Protein AF-A0A3N7GHR3-F1 (afdb_monomer_lite)

Structure (mmCIF, N/CA/C/O backbone):
data_AF-A0A3N7GHR3-F1
#
_entry.id   AF-A0A3N7GHR3-F1
#
loop_
_atom_site.group_PDB
_atom_site.id
_atom_site.type_symbol
_atom_site.label_atom_id
_atom_site.label_alt_id
_atom_site.label_comp_id
_atom_site.label_asym_id
_atom_site.label_entity_id
_atom_site.label_seq_id
_atom_site.pdbx_PDB_ins_code
_atom_site.Cartn_x
_atom_site.Cartn_y
_atom_site.Cartn_z
_atom_site.occupancy
_atom_site.B_iso_or_equiv
_atom_site.auth_seq_id
_atom_site.auth_comp_id
_atom_site.auth_asym_id
_atom_site.auth_atom_id
_atom_site.pdbx_PDB_model_num
ATOM 1 N N . MET A 1 1 ? -12.023 -34.588 22.256 1.00 34.91 1 MET A N 1
ATOM 2 C CA . MET A 1 1 ? -12.505 -35.162 20.985 1.00 34.91 1 MET A CA 1
ATOM 3 C C . MET A 1 1 ? -11.557 -34.659 19.906 1.00 34.91 1 MET A C 1
ATOM 5 O O . MET A 1 1 ? -11.575 -33.476 19.616 1.00 34.91 1 MET A O 1
ATOM 9 N N . LYS A 1 2 ? -10.604 -35.498 19.479 1.00 31.94 2 LYS A N 1
ATOM 10 C CA . LYS A 1 2 ? -9.574 -35.161 18.483 1.00 31.94 2 LYS A CA 1
ATOM 11 C C . LYS A 1 2 ? -10.053 -35.643 17.110 1.00 31.94 2 LYS A C 1
ATOM 13 O O . LYS A 1 2 ? -10.308 -36.833 16.964 1.00 31.94 2 LYS A O 1
ATOM 18 N N . LEU A 1 3 ? -10.128 -34.736 16.144 1.00 26.80 3 LEU A N 1
ATOM 19 C CA . LEU A 1 3 ? -10.145 -34.968 14.694 1.00 26.80 3 LEU A CA 1
ATOM 20 C C . LEU A 1 3 ? -9.421 -33.764 14.071 1.00 26.80 3 LEU A C 1
ATOM 22 O O . LEU A 1 3 ? -9.625 -32.666 14.569 1.00 26.80 3 LEU A O 1
ATOM 26 N N . VAL A 1 4 ? -8.613 -33.802 13.017 1.00 27.19 4 VAL A N 1
ATOM 27 C CA . VAL A 1 4 ? -7.863 -34.794 12.228 1.00 27.19 4 VAL A CA 1
ATOM 28 C C . VAL A 1 4 ? -6.781 -33.942 11.507 1.00 27.19 4 VAL A C 1
ATOM 30 O O . VAL A 1 4 ? -6.989 -32.741 11.335 1.00 27.19 4 VAL A O 1
ATOM 33 N N . PRO A 1 5 ? -5.620 -34.510 11.139 1.00 35.97 5 PRO A N 1
ATOM 34 C CA . PRO A 1 5 ? -4.427 -33.812 10.657 1.00 35.97 5 PRO A CA 1
ATOM 35 C C . PRO A 1 5 ? -4.354 -33.749 9.114 1.00 35.97 5 PRO A C 1
ATOM 37 O O . PRO A 1 5 ? -5.263 -34.211 8.432 1.00 35.97 5 PRO A O 1
ATOM 40 N N . LEU A 1 6 ? -3.204 -33.278 8.605 1.00 25.97 6 LEU A N 1
ATOM 41 C CA . LEU A 1 6 ? -2.684 -33.369 7.226 1.00 25.97 6 LEU A CA 1
ATOM 42 C C . LEU A 1 6 ? -3.057 -32.229 6.249 1.00 25.97 6 LEU A C 1
ATOM 44 O O . LEU A 1 6 ? -3.928 -32.368 5.399 1.00 25.97 6 LEU A O 1
ATOM 48 N N . LEU A 1 7 ? -2.257 -31.158 6.260 1.00 25.53 7 LEU A N 1
ATOM 49 C CA . LEU A 1 7 ? -1.779 -30.552 5.012 1.00 25.53 7 LEU A CA 1
ATOM 50 C C . LEU A 1 7 ? -0.254 -30.681 4.984 1.00 25.53 7 LEU A C 1
ATOM 52 O O . LEU A 1 7 ? 0.474 -29.962 5.663 1.00 25.53 7 LEU A O 1
ATOM 56 N N . THR A 1 8 ? 0.226 -31.666 4.235 1.00 24.42 8 THR A N 1
ATOM 57 C CA . THR A 1 8 ? 1.637 -31.823 3.894 1.00 24.42 8 THR A CA 1
ATOM 58 C C . THR A 1 8 ? 2.060 -30.682 2.975 1.00 24.42 8 THR A C 1
ATOM 60 O O . THR A 1 8 ? 1.553 -30.540 1.863 1.00 24.42 8 THR A O 1
ATOM 63 N N . ALA A 1 9 ? 2.998 -29.874 3.464 1.00 32.00 9 ALA A N 1
ATOM 64 C CA . ALA A 1 9 ? 3.725 -28.854 2.725 1.00 32.00 9 ALA A CA 1
ATOM 65 C C . ALA A 1 9 ? 4.571 -29.502 1.619 1.00 32.00 9 ALA A C 1
ATOM 67 O O . ALA A 1 9 ? 5.725 -29.860 1.844 1.00 32.00 9 ALA A O 1
ATOM 68 N N . THR A 1 10 ? 3.990 -29.753 0.445 1.00 27.27 10 THR A N 1
ATOM 69 C CA . THR A 1 10 ? 4.742 -30.209 -0.740 1.00 27.27 10 THR A CA 1
ATOM 70 C C . THR A 1 10 ? 3.895 -30.090 -2.012 1.00 27.27 10 THR A C 1
ATOM 72 O O . THR A 1 10 ? 3.534 -31.091 -2.610 1.00 27.27 10 THR A O 1
ATOM 75 N N . SER A 1 11 ? 3.523 -28.865 -2.412 1.00 25.12 11 SER A N 1
ATOM 76 C CA . SER A 1 11 ? 3.107 -28.565 -3.806 1.00 25.12 11 SER A CA 1
ATOM 77 C C . SER A 1 11 ? 2.905 -27.069 -4.122 1.00 25.12 11 SER A C 1
ATOM 79 O O . SER A 1 11 ? 2.466 -26.749 -5.224 1.00 25.12 11 SER A O 1
ATOM 81 N N . LEU A 1 12 ? 3.219 -26.126 -3.226 1.00 27.11 12 LEU A N 1
ATOM 82 C CA . LEU A 1 12 ? 3.214 -24.692 -3.567 1.00 27.11 12 LEU A CA 1
ATOM 83 C C . LEU A 1 12 ? 4.486 -24.325 -4.349 1.00 27.11 12 LEU A C 1
ATOM 85 O O . LEU A 1 12 ? 5.311 -23.537 -3.903 1.00 27.11 12 LEU A O 1
ATOM 89 N N . ALA A 1 13 ? 4.679 -24.964 -5.500 1.00 27.19 13 ALA A N 1
ATOM 90 C CA . ALA A 1 13 ? 5.719 -24.616 -6.449 1.00 27.19 13 ALA A CA 1
ATOM 91 C C . ALA A 1 13 ? 5.106 -23.713 -7.531 1.00 27.19 13 ALA A C 1
ATOM 93 O O . ALA A 1 13 ? 4.269 -24.139 -8.322 1.00 27.19 13 ALA A O 1
ATOM 94 N N . LEU A 1 14 ? 5.571 -22.465 -7.546 1.00 26.33 14 LEU A N 1
ATOM 95 C CA . LEU A 1 14 ? 5.616 -21.552 -8.692 1.00 26.33 14 LEU A CA 1
ATOM 96 C C . LEU A 1 14 ? 4.321 -20.876 -9.185 1.00 26.33 14 LEU A C 1
ATOM 98 O O . LEU A 1 14 ? 4.423 -19.823 -9.799 1.00 26.33 14 LEU A O 1
ATOM 102 N N . SER A 1 15 ? 3.116 -21.367 -8.880 1.00 25.17 15 SER A N 1
ATOM 103 C CA . SER A 1 15 ? 1.867 -20.749 -9.385 1.00 25.17 15 SER A CA 1
ATOM 104 C C . SER A 1 15 ? 1.205 -19.717 -8.454 1.00 25.17 15 SER A C 1
ATOM 106 O O . SER A 1 15 ? 0.097 -19.273 -8.740 1.00 25.17 15 SER A O 1
ATOM 108 N N . ALA A 1 16 ? 1.831 -19.362 -7.325 1.00 26.38 16 ALA A N 1
ATOM 109 C CA . ALA A 1 16 ? 1.231 -18.513 -6.281 1.00 26.38 16 ALA A CA 1
ATOM 110 C C . ALA A 1 16 ? 1.928 -17.153 -6.075 1.00 26.38 16 ALA A C 1
ATOM 112 O O . ALA A 1 16 ? 1.502 -16.376 -5.225 1.00 26.38 16 ALA A O 1
ATOM 113 N N . LEU A 1 17 ? 2.976 -16.852 -6.848 1.00 28.03 17 LEU A N 1
ATOM 114 C CA . LEU A 1 17 ? 3.755 -15.616 -6.717 1.00 28.03 17 LEU A CA 1
ATOM 115 C C . LEU A 1 17 ? 2.940 -14.314 -6.899 1.00 28.03 17 LEU A C 1
ATOM 117 O O . LEU A 1 17 ? 3.113 -13.429 -6.063 1.00 28.03 17 LEU A O 1
ATOM 121 N N . PRO A 1 18 ? 1.993 -14.178 -7.856 1.00 33.16 18 PRO A N 1
ATOM 122 C CA . PRO A 1 18 ? 1.280 -12.905 -8.024 1.00 33.16 18 PRO A CA 1
ATOM 123 C C . PRO A 1 18 ? 0.266 -12.608 -6.902 1.00 33.16 18 PRO A C 1
ATOM 125 O O . PRO A 1 18 ? -0.208 -11.485 -6.784 1.00 33.16 18 PRO A O 1
ATOM 128 N N . ALA A 1 19 ? -0.056 -13.585 -6.043 1.00 29.73 19 ALA A N 1
ATOM 129 C CA . ALA A 1 19 ? -0.983 -13.405 -4.921 1.00 29.73 19 ALA A CA 1
ATOM 130 C C . ALA A 1 19 ? -0.292 -12.993 -3.603 1.00 29.73 19 ALA A C 1
ATOM 132 O O . ALA A 1 19 ? -0.969 -12.843 -2.585 1.00 29.73 19 ALA A O 1
ATOM 133 N N . MET A 1 20 ? 1.042 -12.851 -3.593 1.00 34.47 20 MET A N 1
ATOM 134 C CA . MET A 1 20 ? 1.819 -12.558 -2.380 1.00 34.47 20 MET A CA 1
ATOM 135 C C . MET A 1 20 ? 2.283 -11.107 -2.245 1.00 34.47 20 MET A C 1
ATOM 137 O O . MET A 1 20 ? 2.777 -10.756 -1.174 1.00 34.47 20 MET A O 1
ATOM 141 N N . ALA A 1 21 ? 2.100 -10.258 -3.260 1.00 38.75 21 ALA A N 1
ATOM 142 C CA . ALA A 1 21 ? 2.398 -8.837 -3.122 1.00 38.75 21 ALA A CA 1
ATOM 143 C C . ALA A 1 21 ? 1.469 -8.229 -2.052 1.00 38.75 21 ALA A C 1
ATOM 145 O O . ALA A 1 21 ? 0.245 -8.186 -2.202 1.00 38.75 21 ALA A O 1
ATOM 146 N N . GLN A 1 22 ? 2.052 -7.848 -0.912 1.00 44.41 22 GLN A N 1
ATOM 147 C CA . GLN A 1 22 ? 1.337 -7.195 0.194 1.00 44.41 22 GLN A CA 1
ATOM 148 C C . GLN A 1 22 ? 1.131 -5.701 -0.075 1.00 44.41 22 GLN A C 1
ATOM 150 O O . GLN A 1 22 ? 0.215 -5.084 0.467 1.00 44.41 22 GLN A O 1
ATOM 155 N N . THR A 1 23 ? 1.948 -5.149 -0.968 1.00 45.62 23 THR A N 1
ATOM 156 C CA . THR A 1 23 ? 1.700 -3.911 -1.694 1.00 45.62 23 THR A CA 1
ATOM 157 C C . THR A 1 23 ? 0.786 -4.203 -2.884 1.00 45.62 23 THR A C 1
ATOM 159 O O . THR A 1 23 ? 0.782 -5.301 -3.439 1.00 45.62 23 THR A O 1
ATOM 162 N N . ALA A 1 24 ? -0.033 -3.232 -3.284 1.00 51.38 24 ALA A N 1
ATOM 163 C CA . ALA A 1 24 ? -0.704 -3.331 -4.572 1.00 51.38 24 ALA A CA 1
ATOM 164 C C . ALA A 1 24 ? 0.378 -3.421 -5.653 1.00 51.38 24 ALA A C 1
ATOM 166 O O . ALA A 1 24 ? 1.171 -2.491 -5.735 1.00 51.38 24 ALA A O 1
ATOM 167 N N . ALA A 1 25 ? 0.428 -4.512 -6.426 1.00 52.28 25 ALA A N 1
ATOM 168 C CA . ALA A 1 25 ? 1.306 -4.586 -7.592 1.00 52.28 25 ALA A CA 1
ATOM 169 C C . ALA A 1 25 ? 1.064 -3.333 -8.440 1.00 52.28 25 ALA A C 1
ATOM 171 O O . ALA A 1 25 ? -0.087 -3.043 -8.795 1.00 52.28 25 ALA A O 1
ATOM 172 N N . ILE A 1 26 ? 2.112 -2.540 -8.643 1.00 60.41 26 ILE A N 1
ATOM 173 C CA . ILE A 1 26 ? 1.999 -1.284 -9.362 1.00 60.41 26 ILE A CA 1
ATOM 174 C C . ILE A 1 26 ? 2.216 -1.609 -10.832 1.00 60.41 26 ILE A C 1
ATOM 176 O O . ILE A 1 26 ? 3.158 -2.305 -11.201 1.00 60.41 26 ILE A O 1
ATOM 180 N N . ASP A 1 27 ? 1.337 -1.110 -11.697 1.00 75.94 27 ASP A N 1
ATOM 181 C CA . ASP A 1 27 ? 1.556 -1.237 -13.131 1.00 75.94 27 ASP A CA 1
ATOM 182 C C . ASP A 1 27 ? 2.659 -0.260 -13.562 1.00 75.94 27 ASP A C 1
ATOM 184 O O . ASP A 1 27 ? 2.402 0.883 -13.950 1.00 75.94 27 ASP A O 1
ATOM 188 N N . SER A 1 28 ? 3.912 -0.714 -13.469 1.00 76.12 28 SER A N 1
ATOM 189 C CA . SER A 1 28 ? 5.091 0.063 -13.863 1.00 76.12 28 SER A CA 1
ATOM 190 C C . SER A 1 28 ? 5.015 0.553 -15.313 1.00 76.12 28 SER A C 1
ATOM 192 O O . SER A 1 28 ? 5.546 1.618 -15.632 1.00 76.12 28 SER A O 1
ATOM 194 N N . SER A 1 29 ? 4.299 -0.167 -16.184 1.00 74.44 29 SER A N 1
ATOM 195 C CA . SER A 1 29 ? 4.119 0.212 -17.582 1.00 74.44 29 SER A CA 1
ATOM 196 C C . SER A 1 29 ? 3.223 1.447 -17.734 1.00 74.44 29 SER A C 1
ATOM 198 O O . SER A 1 29 ? 3.518 2.333 -18.545 1.00 74.44 29 SER A O 1
ATOM 200 N N . ALA A 1 30 ? 2.170 1.542 -16.918 1.00 74.12 30 ALA A N 1
ATOM 201 C CA . ALA A 1 30 ? 1.291 2.702 -16.860 1.00 74.12 30 ALA A CA 1
ATOM 202 C C . ALA A 1 30 ? 2.021 3.912 -16.262 1.00 74.12 30 ALA A C 1
ATOM 204 O O . ALA A 1 30 ? 1.927 5.010 -16.821 1.00 74.12 30 ALA A O 1
ATOM 205 N N . LEU A 1 31 ? 2.817 3.704 -15.202 1.00 78.12 31 LEU A N 1
ATOM 206 C CA . LEU A 1 31 ? 3.498 4.810 -14.526 1.00 78.12 31 LEU A CA 1
ATOM 207 C C . LEU A 1 31 ? 4.520 5.529 -15.407 1.00 78.12 31 LEU A C 1
ATOM 209 O O . LEU A 1 31 ? 4.622 6.758 -15.414 1.00 78.12 31 LEU A O 1
ATOM 213 N N . VAL A 1 32 ? 5.285 4.751 -16.181 1.00 78.12 32 VAL A N 1
ATOM 214 C CA . VAL A 1 32 ? 6.297 5.292 -17.096 1.00 78.12 32 VAL A CA 1
ATOM 215 C C . VAL A 1 32 ? 5.675 6.286 -18.078 1.00 78.12 32 VAL A C 1
ATOM 217 O O . VAL A 1 32 ? 6.314 7.273 -18.437 1.00 78.12 32 VAL A O 1
ATOM 220 N N . GLN A 1 33 ? 4.436 6.035 -18.501 1.00 82.50 33 GLN A N 1
ATOM 221 C CA . GLN A 1 33 ? 3.760 6.783 -19.559 1.00 82.50 33 GLN A CA 1
ATOM 222 C C . GLN A 1 33 ? 2.898 7.937 -19.037 1.00 82.50 33 GLN A C 1
ATOM 224 O O . GLN A 1 33 ? 2.618 8.878 -19.784 1.00 82.50 33 GLN A O 1
ATOM 229 N N . ALA A 1 34 ? 2.467 7.891 -17.776 1.00 75.81 34 ALA A N 1
ATOM 230 C CA . ALA A 1 34 ? 1.610 8.916 -17.198 1.00 75.81 34 ALA A CA 1
ATOM 231 C C . ALA A 1 34 ? 2.339 10.269 -17.100 1.00 75.81 34 ALA A C 1
ATOM 233 O O . ALA A 1 34 ? 3.420 10.395 -16.522 1.00 75.81 34 ALA A O 1
ATOM 234 N N . SER A 1 35 ? 1.726 11.315 -17.663 1.00 71.56 35 SER A N 1
ATOM 235 C CA . SER A 1 35 ? 2.332 12.650 -17.797 1.00 71.56 35 SER A CA 1
ATOM 236 C C . SER A 1 35 ? 2.519 13.393 -16.473 1.00 71.56 35 SER A C 1
ATOM 238 O O . SER A 1 35 ? 3.386 14.255 -16.367 1.00 71.56 35 SER A O 1
ATOM 240 N N . VAL A 1 36 ? 1.706 13.070 -15.467 1.00 71.06 36 VAL A N 1
ATOM 241 C CA . VAL A 1 36 ? 1.801 13.624 -14.106 1.00 71.06 36 VAL A CA 1
ATOM 242 C C . VAL A 1 36 ? 2.697 12.785 -13.188 1.00 71.06 36 VAL A C 1
ATOM 244 O O . VAL A 1 36 ? 2.841 13.117 -12.015 1.00 71.06 36 VAL A O 1
ATOM 247 N N . GLU A 1 37 ? 3.307 11.725 -13.724 1.00 85.88 37 GLU A N 1
ATOM 248 C CA . GLU A 1 37 ? 4.213 10.829 -13.007 1.00 85.88 37 GLU A CA 1
ATOM 249 C C . GLU A 1 37 ? 5.608 10.859 -13.649 1.00 85.88 37 GLU A C 1
ATOM 251 O O . GLU A 1 37 ? 6.367 11.795 -13.400 1.00 85.88 37 GLU A O 1
ATOM 256 N N . MET A 1 38 ? 5.970 9.872 -14.479 1.00 85.12 38 MET A N 1
ATOM 257 C CA . MET A 1 38 ? 7.299 9.812 -15.105 1.00 85.12 38 MET A CA 1
ATOM 258 C C . MET A 1 38 ? 7.368 10.507 -16.470 1.00 85.12 38 MET A C 1
ATOM 260 O O . MET A 1 38 ? 8.455 10.910 -16.884 1.00 85.12 38 MET A O 1
ATOM 264 N N . SER A 1 39 ? 6.236 10.656 -17.169 1.00 89.12 39 SER A N 1
ATOM 265 C CA . SER A 1 39 ? 6.122 11.344 -18.463 1.00 89.12 39 SER A CA 1
ATOM 266 C C . SER A 1 39 ? 7.157 10.907 -19.517 1.00 89.12 39 SER A C 1
ATOM 268 O O . SER A 1 39 ? 7.692 11.736 -20.261 1.00 89.12 39 SER A O 1
ATOM 270 N N . ASN A 1 40 ? 7.450 9.609 -19.594 1.00 89.19 40 ASN A N 1
ATOM 271 C CA . ASN A 1 40 ? 8.372 9.023 -20.564 1.00 89.19 40 ASN A CA 1
ATOM 272 C C . ASN A 1 40 ? 7.610 8.168 -21.599 1.00 89.19 40 ASN A C 1
ATOM 274 O O . ASN A 1 40 ? 6.394 8.004 -21.528 1.00 89.19 40 ASN A O 1
ATOM 278 N N . THR A 1 41 ? 8.310 7.628 -22.596 1.00 91.94 41 THR A N 1
ATOM 279 C CA . THR A 1 41 ? 7.730 6.696 -23.577 1.00 91.94 41 THR A CA 1
ATOM 280 C C . THR A 1 41 ? 8.453 5.352 -23.529 1.00 91.94 41 THR A C 1
ATOM 282 O O . THR A 1 41 ? 9.639 5.328 -23.184 1.00 91.94 41 THR A O 1
ATOM 285 N N . PRO A 1 42 ? 7.794 4.240 -23.911 1.00 92.81 42 PRO A N 1
ATOM 286 C CA . PRO A 1 42 ? 8.452 2.937 -24.013 1.00 92.81 42 PRO A CA 1
ATOM 287 C C . PRO A 1 42 ? 9.729 2.988 -24.863 1.00 92.81 42 PRO A C 1
ATOM 289 O O . PRO A 1 42 ? 10.772 2.491 -24.443 1.00 92.81 42 PRO A O 1
ATOM 292 N N . ASP A 1 43 ? 9.679 3.673 -26.009 1.00 94.19 43 ASP A N 1
ATOM 293 C CA . ASP A 1 43 ? 10.815 3.803 -26.926 1.00 94.19 43 ASP A CA 1
ATOM 294 C C . ASP A 1 43 ? 11.998 4.551 -26.296 1.00 94.19 43 ASP A C 1
ATOM 296 O O . ASP A 1 43 ? 13.142 4.111 -26.404 1.00 94.19 43 ASP A O 1
ATOM 300 N N . GLU A 1 44 ? 11.752 5.688 -25.639 1.00 94.19 44 GLU A N 1
ATOM 301 C CA . GLU A 1 44 ? 12.817 6.469 -24.993 1.00 94.19 44 GLU A CA 1
ATOM 302 C C . GLU A 1 44 ? 13.403 5.743 -23.775 1.00 94.19 44 GLU A C 1
ATOM 304 O O . GLU A 1 44 ? 14.617 5.788 -23.550 1.00 94.19 44 GLU A O 1
ATOM 309 N N . LEU A 1 45 ? 12.575 5.013 -23.022 1.00 95.12 45 LEU A N 1
ATOM 310 C CA . LEU A 1 45 ? 13.033 4.169 -21.923 1.00 95.12 45 LEU A CA 1
ATOM 311 C C . LEU A 1 45 ? 13.941 3.044 -22.431 1.00 95.12 45 LEU A C 1
ATOM 313 O O . LEU A 1 45 ? 15.057 2.889 -21.933 1.00 95.12 45 LEU A O 1
ATOM 317 N N . VAL A 1 46 ? 13.512 2.303 -23.456 1.00 96.94 46 VAL A N 1
ATOM 318 C CA . VAL A 1 46 ? 14.305 1.212 -24.044 1.00 96.94 46 VAL A CA 1
ATOM 319 C C . VAL A 1 46 ? 15.616 1.743 -24.624 1.00 96.94 46 VAL A C 1
ATOM 321 O O . VAL A 1 46 ? 16.671 1.176 -24.343 1.00 96.94 46 VAL A O 1
ATOM 324 N N . LYS A 1 47 ? 15.601 2.875 -25.345 1.00 97.31 47 LYS A N 1
ATOM 325 C CA . LYS A 1 47 ? 16.834 3.534 -25.824 1.00 97.31 47 LYS A CA 1
ATOM 326 C C . LYS A 1 47 ? 17.769 3.909 -24.678 1.00 97.31 47 LYS A C 1
ATOM 328 O O . LYS A 1 47 ? 18.981 3.738 -24.791 1.00 97.31 47 LYS A O 1
ATOM 333 N N . THR A 1 48 ? 17.221 4.411 -23.573 1.00 97.81 48 THR A N 1
ATOM 334 C CA . THR A 1 48 ? 18.004 4.775 -22.388 1.00 97.81 48 THR A CA 1
ATOM 335 C C . THR A 1 48 ? 18.703 3.552 -21.801 1.00 97.81 48 THR A C 1
ATOM 337 O O . THR A 1 48 ? 19.920 3.588 -21.622 1.00 97.81 48 THR A O 1
ATOM 340 N N . ILE A 1 49 ? 17.977 2.455 -21.576 1.00 97.38 49 ILE A N 1
ATOM 341 C CA . ILE A 1 49 ? 18.537 1.199 -21.053 1.00 97.38 49 ILE A CA 1
ATOM 342 C C . ILE A 1 49 ? 19.580 0.623 -22.022 1.00 97.38 49 ILE A C 1
ATOM 344 O O . ILE A 1 49 ? 20.698 0.317 -21.609 1.00 97.38 49 ILE A O 1
ATOM 348 N N . ALA A 1 50 ? 19.258 0.552 -23.316 1.00 97.75 50 ALA A N 1
ATOM 349 C CA . ALA A 1 50 ? 20.141 0.011 -24.350 1.00 97.75 50 ALA A CA 1
ATOM 350 C C . ALA A 1 50 ? 21.442 0.817 -24.528 1.00 97.75 50 ALA A C 1
ATOM 352 O O . ALA A 1 50 ? 22.453 0.267 -24.958 1.00 97.75 50 ALA A O 1
ATOM 353 N N . SER A 1 51 ? 21.444 2.106 -24.169 1.00 98.31 51 SER A N 1
ATOM 354 C CA . SER A 1 51 ? 22.637 2.961 -24.245 1.00 98.31 51 SER A CA 1
ATOM 355 C C . SER A 1 51 ? 23.689 2.683 -23.160 1.00 98.31 51 SER A C 1
ATOM 357 O O . SER A 1 51 ? 24.781 3.252 -23.217 1.00 98.31 51 SER A O 1
ATOM 359 N N . MET A 1 52 ? 23.370 1.862 -22.151 1.00 98.62 52 MET A N 1
ATOM 360 C CA . MET A 1 52 ? 24.225 1.581 -20.994 1.00 98.62 52 MET A CA 1
ATOM 361 C C . MET A 1 52 ? 24.677 0.109 -21.000 1.00 98.62 52 MET A C 1
ATOM 363 O O . MET A 1 52 ? 23.861 -0.773 -20.728 1.00 98.62 52 MET A O 1
ATOM 367 N N . PRO A 1 53 ? 25.971 -0.187 -21.258 1.00 98.25 53 PRO A N 1
ATOM 368 C CA . PRO A 1 53 ? 26.452 -1.564 -21.422 1.00 98.25 53 PRO A CA 1
ATOM 369 C C . PRO A 1 53 ? 26.149 -2.499 -20.244 1.00 98.25 53 PRO A C 1
ATOM 371 O O . PRO A 1 53 ? 25.766 -3.644 -20.465 1.00 98.25 53 PRO A O 1
ATOM 374 N N . GLU A 1 54 ? 26.263 -2.010 -19.005 1.00 98.31 54 GLU A N 1
ATOM 375 C CA . GLU A 1 54 ? 25.974 -2.810 -17.804 1.00 98.31 54 GLU A CA 1
ATOM 376 C C . GLU A 1 54 ? 24.491 -3.204 -17.710 1.00 98.31 54 GLU A C 1
ATOM 378 O O . GLU A 1 54 ? 24.177 -4.307 -17.269 1.00 98.31 54 GLU A O 1
ATOM 383 N N . TYR A 1 55 ? 23.565 -2.353 -18.173 1.00 98.38 55 TYR A N 1
ATOM 384 C CA . TYR A 1 55 ? 22.153 -2.732 -18.244 1.00 98.38 55 TYR A CA 1
ATOM 385 C C . TYR A 1 55 ? 21.899 -3.757 -19.345 1.00 98.38 55 TYR A C 1
ATOM 387 O O . TYR A 1 55 ? 21.170 -4.715 -19.112 1.00 98.38 55 TYR A O 1
ATOM 395 N N . VAL A 1 56 ? 22.513 -3.605 -20.522 1.00 98.12 56 VAL A N 1
ATOM 396 C CA . VAL A 1 56 ? 22.381 -4.598 -21.602 1.00 98.12 56 VAL A CA 1
ATOM 397 C C . VAL A 1 56 ? 22.827 -5.981 -21.118 1.00 98.12 56 VAL A C 1
ATOM 399 O O . VAL A 1 56 ? 22.111 -6.960 -21.326 1.00 98.12 56 VAL A O 1
ATOM 402 N N . GLU A 1 57 ? 23.960 -6.060 -20.416 1.00 98.12 57 GLU A N 1
ATOM 403 C CA . GLU A 1 57 ? 24.433 -7.299 -19.791 1.00 98.12 57 GLU A CA 1
ATOM 404 C C . GLU A 1 57 ? 23.452 -7.816 -18.722 1.00 98.12 57 GLU A C 1
ATOM 406 O O . GLU A 1 57 ? 23.126 -9.005 -18.704 1.00 98.12 57 GLU A O 1
ATOM 411 N N . ALA A 1 58 ? 22.923 -6.940 -17.861 1.00 98.31 58 ALA A N 1
ATOM 412 C CA . ALA A 1 58 ? 21.940 -7.323 -16.848 1.00 98.31 58 ALA A CA 1
ATOM 413 C C . ALA A 1 58 ? 20.660 -7.923 -17.462 1.00 98.31 58 ALA A C 1
ATOM 415 O O . ALA A 1 58 ? 20.189 -8.958 -16.990 1.00 98.31 58 ALA A O 1
ATOM 416 N N . PHE A 1 59 ? 20.132 -7.338 -18.541 1.00 98.31 59 PHE A N 1
ATOM 417 C CA . PHE A 1 59 ? 18.960 -7.861 -19.253 1.00 98.31 59 PHE A CA 1
ATOM 418 C C . PHE A 1 59 ? 19.254 -9.193 -19.951 1.00 98.31 59 PHE A C 1
ATOM 420 O O . PHE A 1 59 ? 18.443 -10.111 -19.875 1.00 98.31 59 PHE A O 1
ATOM 427 N N . GLN A 1 60 ? 20.425 -9.351 -20.573 1.00 97.88 60 GLN A N 1
ATOM 428 C CA . GLN A 1 60 ? 20.836 -10.635 -21.160 1.00 97.88 60 GLN A CA 1
ATOM 429 C C . GLN A 1 60 ? 20.921 -11.753 -20.111 1.00 97.88 60 GLN A C 1
ATOM 431 O O . GLN A 1 60 ? 20.561 -12.896 -20.395 1.00 97.88 60 GLN A O 1
ATOM 436 N N . ASN A 1 61 ? 21.372 -11.424 -18.898 1.00 97.88 61 ASN A N 1
ATOM 437 C CA . ASN A 1 61 ? 21.442 -12.366 -17.784 1.00 97.88 61 ASN A CA 1
ATOM 438 C C . ASN A 1 61 ? 20.063 -12.676 -17.181 1.00 97.88 61 ASN A C 1
ATOM 440 O O . ASN A 1 61 ? 19.817 -13.819 -16.797 1.00 97.88 61 ASN A O 1
ATOM 444 N N . ALA A 1 62 ? 19.174 -11.683 -17.091 1.00 97.56 62 ALA A N 1
ATOM 445 C CA . ALA A 1 62 ? 17.824 -11.847 -16.550 1.00 97.56 62 ALA A CA 1
ATOM 446 C C . ALA A 1 62 ? 16.883 -12.607 -17.504 1.00 97.56 62 ALA A C 1
ATOM 448 O O . ALA A 1 62 ? 16.039 -13.373 -17.041 1.00 97.56 62 ALA A O 1
ATOM 449 N N . PHE A 1 63 ? 17.070 -12.451 -18.820 1.00 97.75 63 PHE A N 1
ATOM 450 C CA . PHE A 1 63 ? 16.222 -13.029 -19.871 1.00 97.75 63 PHE A CA 1
ATOM 451 C C . PHE A 1 63 ? 17.043 -13.892 -20.853 1.00 97.75 63 PHE A C 1
ATOM 453 O O . PHE A 1 63 ? 17.176 -13.568 -22.039 1.00 97.75 63 PHE A O 1
ATOM 460 N N . PRO A 1 64 ? 17.652 -14.999 -20.383 1.00 97.19 64 PRO A N 1
ATOM 461 C CA . PRO A 1 64 ? 18.544 -15.804 -21.206 1.00 97.19 64 PRO A CA 1
ATOM 462 C C . PRO A 1 64 ? 17.787 -16.525 -22.330 1.00 97.19 64 PRO A C 1
ATOM 464 O O . PRO A 1 64 ? 16.776 -17.186 -22.103 1.00 97.19 64 PRO A O 1
ATOM 467 N N . GLY A 1 65 ? 18.338 -16.478 -23.545 1.00 94.19 65 GLY A N 1
ATOM 468 C CA . GLY A 1 65 ? 17.783 -17.163 -24.720 1.00 94.19 65 GLY A CA 1
ATOM 469 C C . GLY A 1 65 ? 16.830 -16.316 -25.566 1.00 94.19 65 GLY A C 1
ATOM 470 O O . GLY A 1 65 ? 16.416 -16.769 -26.634 1.00 94.19 65 GLY A O 1
ATOM 471 N N . GLU A 1 66 ? 16.529 -15.089 -25.143 1.00 96.62 66 GLU A N 1
ATOM 472 C CA . GLU A 1 66 ? 15.837 -14.110 -25.976 1.00 96.62 66 GLU A CA 1
ATOM 473 C C . GLU A 1 66 ? 16.809 -13.406 -26.928 1.00 96.62 66 GLU A C 1
ATOM 475 O O . GLU A 1 66 ? 17.937 -13.070 -26.566 1.00 96.62 66 GLU A O 1
ATOM 480 N N . ASN A 1 67 ? 16.371 -13.179 -28.169 1.00 94.19 67 ASN A N 1
ATOM 481 C CA . ASN A 1 67 ? 17.190 -12.486 -29.170 1.00 94.19 67 ASN A CA 1
ATOM 482 C C . ASN A 1 67 ? 17.276 -10.974 -28.910 1.00 94.19 67 ASN A C 1
ATOM 484 O O . ASN A 1 67 ? 18.265 -10.357 -29.298 1.00 94.19 67 ASN A O 1
ATOM 488 N N . ASP A 1 68 ? 16.245 -10.394 -28.288 1.00 95.75 68 ASP A N 1
ATOM 489 C CA . ASP A 1 68 ? 16.156 -8.966 -27.973 1.00 95.75 68 ASP A CA 1
ATOM 490 C C . ASP A 1 68 ? 15.626 -8.761 -26.541 1.00 95.75 68 ASP A C 1
ATOM 492 O O . ASP A 1 68 ? 14.450 -8.445 -26.341 1.00 95.75 68 ASP A O 1
ATOM 496 N N . PRO A 1 69 ? 16.468 -9.018 -25.520 1.00 97.19 69 PRO A N 1
ATOM 497 C CA . PRO A 1 69 ? 16.030 -8.999 -24.129 1.00 97.19 69 PRO A CA 1
ATOM 498 C C . PRO A 1 69 ? 15.767 -7.581 -23.606 1.00 97.19 69 PRO A C 1
ATOM 500 O O . PRO A 1 69 ? 15.063 -7.432 -22.612 1.00 97.19 69 PRO A O 1
ATOM 503 N N . VAL A 1 70 ? 16.309 -6.535 -24.245 1.00 97.75 70 VAL A N 1
ATOM 504 C CA . VAL A 1 70 ? 16.136 -5.137 -23.820 1.00 97.75 70 VAL A CA 1
ATOM 505 C C . VAL A 1 70 ? 14.891 -4.559 -24.484 1.00 97.75 70 VAL A C 1
ATOM 507 O O . VAL A 1 70 ? 14.961 -3.841 -25.477 1.00 97.75 70 VAL A O 1
ATOM 510 N N . ASN A 1 71 ? 13.734 -4.877 -23.918 1.00 96.25 71 ASN A N 1
ATOM 511 C CA . ASN A 1 71 ? 12.441 -4.393 -24.386 1.00 96.25 71 ASN A CA 1
ATOM 512 C C . ASN A 1 71 ? 11.567 -3.931 -23.206 1.00 96.25 71 ASN A C 1
ATOM 514 O O . ASN A 1 71 ? 11.908 -4.131 -22.037 1.00 96.25 71 ASN A O 1
ATOM 518 N N . PHE A 1 72 ? 10.457 -3.260 -23.516 1.00 93.88 72 PHE A N 1
ATOM 519 C CA . PHE A 1 72 ? 9.594 -2.650 -22.503 1.00 93.88 72 PHE A CA 1
ATOM 520 C C . PHE A 1 72 ? 8.871 -3.685 -21.628 1.00 93.88 72 PHE A C 1
ATOM 522 O O . PHE A 1 72 ? 8.745 -3.477 -20.423 1.00 93.88 72 PHE A O 1
ATOM 529 N N . ASP A 1 73 ? 8.476 -4.820 -22.206 1.00 92.19 73 ASP A N 1
ATOM 530 C CA . ASP A 1 73 ? 7.806 -5.898 -21.472 1.00 92.19 73 ASP A CA 1
ATOM 531 C C . ASP A 1 73 ? 8.757 -6.528 -20.445 1.00 92.19 73 ASP A C 1
ATOM 533 O O . ASP A 1 73 ? 8.391 -6.719 -19.288 1.00 92.19 73 ASP A O 1
ATOM 537 N N . ASN A 1 74 ? 10.016 -6.761 -20.823 1.00 95.44 74 ASN A N 1
ATOM 538 C CA . ASN A 1 74 ? 11.047 -7.273 -19.922 1.00 95.44 74 ASN A CA 1
ATOM 539 C C . ASN A 1 74 ? 11.446 -6.254 -18.848 1.00 95.44 74 ASN A C 1
ATOM 541 O O . ASN A 1 74 ? 11.776 -6.641 -17.729 1.00 95.44 74 ASN A O 1
ATOM 545 N N . PHE A 1 75 ? 11.392 -4.952 -19.144 1.00 95.31 75 PHE A N 1
ATOM 546 C CA . PHE A 1 75 ? 11.531 -3.917 -1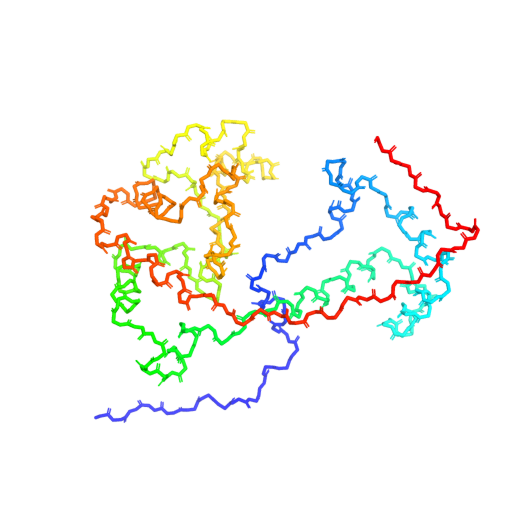8.118 1.00 95.31 75 PHE A CA 1
ATOM 547 C C . PHE A 1 75 ? 10.400 -4.013 -17.084 1.00 95.31 75 PHE A C 1
ATOM 549 O O . PHE A 1 75 ? 10.680 -4.066 -15.885 1.00 95.31 75 PHE A O 1
ATOM 556 N N . ALA A 1 76 ? 9.146 -4.096 -17.540 1.00 90.62 76 ALA A N 1
ATOM 557 C CA . ALA A 1 76 ? 7.993 -4.236 -16.657 1.00 90.62 76 ALA A CA 1
ATOM 558 C C . ALA A 1 76 ? 8.074 -5.533 -15.832 1.00 90.62 76 ALA A C 1
ATOM 560 O O . ALA A 1 76 ? 7.889 -5.496 -14.618 1.00 90.62 76 ALA A O 1
ATOM 561 N N . ALA A 1 77 ? 8.457 -6.651 -16.458 1.00 91.06 77 ALA A N 1
ATOM 562 C CA . ALA A 1 77 ? 8.649 -7.934 -15.787 1.00 91.06 77 ALA A CA 1
ATOM 563 C C . ALA A 1 77 ? 9.781 -7.891 -14.747 1.00 91.06 77 ALA A C 1
ATOM 565 O O . ALA A 1 77 ? 9.638 -8.440 -13.658 1.00 91.06 77 ALA A O 1
ATOM 566 N N . ALA A 1 78 ? 10.904 -7.227 -15.040 1.00 93.12 78 ALA A N 1
ATOM 567 C CA . ALA A 1 78 ? 12.003 -7.081 -14.086 1.00 93.12 78 ALA A CA 1
ATOM 568 C C . ALA A 1 78 ? 11.584 -6.267 -12.848 1.00 93.12 78 ALA A C 1
ATOM 570 O O . ALA A 1 78 ? 11.936 -6.638 -11.726 1.00 93.12 78 ALA A O 1
ATOM 571 N N . ILE A 1 79 ? 10.802 -5.197 -13.039 1.00 91.25 79 ILE A N 1
ATOM 572 C CA . ILE A 1 79 ? 10.229 -4.427 -11.927 1.00 91.25 79 ILE A CA 1
ATOM 573 C C . ILE A 1 79 ? 9.221 -5.271 -11.150 1.00 91.25 79 ILE A C 1
ATOM 575 O O . ILE A 1 79 ? 9.326 -5.331 -9.929 1.00 91.25 79 ILE A O 1
ATOM 579 N N . GLU A 1 80 ? 8.314 -5.977 -11.826 1.00 87.69 80 GLU A N 1
ATOM 580 C CA . GLU A 1 80 ? 7.334 -6.857 -11.179 1.00 87.69 80 GLU A CA 1
ATOM 581 C C . GLU A 1 80 ? 8.026 -7.920 -10.309 1.00 87.69 80 GLU A C 1
ATOM 583 O O . GLU A 1 80 ? 7.619 -8.161 -9.172 1.00 87.69 80 GLU A O 1
ATOM 588 N N . GLN A 1 81 ? 9.123 -8.521 -10.791 1.00 91.50 81 GLN A N 1
ATOM 589 C CA . GLN A 1 81 ? 9.909 -9.471 -9.998 1.00 91.50 81 GLN A CA 1
ATOM 590 C C . GLN A 1 81 ? 10.539 -8.821 -8.763 1.00 91.50 81 GLN A C 1
ATOM 592 O O . GLN A 1 81 ? 10.551 -9.438 -7.699 1.00 91.50 81 GLN A O 1
ATOM 597 N N . PHE A 1 82 ? 11.048 -7.590 -8.872 1.00 92.19 82 PHE A N 1
ATOM 598 C CA . PHE A 1 82 ? 11.564 -6.859 -7.716 1.00 92.19 82 PHE A CA 1
ATOM 599 C C . PHE A 1 82 ? 10.447 -6.539 -6.714 1.00 92.19 82 PHE A C 1
ATOM 601 O O . PHE A 1 82 ? 10.591 -6.846 -5.530 1.00 92.19 82 PHE A O 1
ATOM 608 N N . GLU A 1 83 ? 9.313 -6.012 -7.175 1.00 87.06 83 GLU A N 1
ATOM 609 C CA . GLU A 1 83 ? 8.144 -5.703 -6.343 1.00 87.06 83 GLU A CA 1
ATOM 610 C C . GLU A 1 83 ? 7.583 -6.945 -5.639 1.00 87.06 83 GLU A C 1
ATOM 612 O O . GLU A 1 83 ? 7.213 -6.871 -4.467 1.00 87.06 83 GLU A O 1
ATOM 617 N N . ALA A 1 84 ? 7.607 -8.111 -6.292 1.00 88.62 84 ALA A N 1
ATOM 618 C CA . ALA A 1 84 ? 7.210 -9.383 -5.689 1.00 88.62 84 ALA A CA 1
ATOM 619 C C . ALA A 1 84 ? 8.088 -9.792 -4.488 1.00 88.62 84 ALA A C 1
ATOM 621 O O . ALA A 1 84 ? 7.657 -10.599 -3.662 1.00 88.62 84 ALA A O 1
ATOM 622 N N . THR A 1 85 ? 9.301 -9.237 -4.356 1.00 91.00 85 THR A N 1
ATOM 623 C CA . THR A 1 85 ? 10.152 -9.431 -3.168 1.00 91.00 85 THR A CA 1
ATOM 624 C C . THR A 1 85 ? 9.842 -8.458 -2.030 1.00 91.00 85 THR A C 1
ATOM 626 O O . THR A 1 85 ? 10.236 -8.717 -0.892 1.00 91.00 85 THR A O 1
ATOM 629 N N . LEU A 1 86 ? 9.110 -7.370 -2.297 1.00 91.88 86 LEU A N 1
ATOM 630 C CA . LEU A 1 86 ? 8.777 -6.317 -1.329 1.00 91.88 86 LEU A CA 1
ATOM 631 C C . LEU A 1 86 ? 7.591 -6.716 -0.437 1.00 91.88 86 LEU A C 1
ATOM 633 O O . LEU A 1 86 ? 6.620 -5.980 -0.265 1.00 91.88 86 LEU A O 1
ATOM 637 N N . ILE A 1 87 ? 7.674 -7.913 0.137 1.00 91.94 87 ILE A N 1
ATOM 638 C CA . ILE A 1 87 ? 6.709 -8.435 1.102 1.00 91.94 87 ILE A CA 1
ATOM 639 C C . ILE A 1 87 ? 7.155 -8.126 2.531 1.00 91.94 87 ILE A C 1
ATOM 641 O O . ILE A 1 87 ? 8.347 -8.028 2.817 1.00 91.94 87 ILE A O 1
ATOM 645 N N . THR A 1 88 ? 6.191 -8.020 3.446 1.00 95.38 88 THR A N 1
ATOM 646 C CA . THR A 1 88 ? 6.446 -7.694 4.856 1.00 95.38 88 THR A CA 1
ATOM 647 C C . THR A 1 88 ? 5.958 -8.819 5.776 1.00 95.38 88 THR A C 1
ATOM 649 O O . THR A 1 88 ? 4.846 -8.754 6.305 1.00 95.38 88 THR A O 1
ATOM 652 N N . PRO A 1 89 ? 6.728 -9.911 5.934 1.00 95.06 89 PRO A N 1
ATOM 653 C CA . PRO A 1 89 ? 6.319 -11.055 6.744 1.00 95.06 89 PRO A CA 1
ATOM 654 C C . PRO A 1 89 ? 6.390 -10.751 8.250 1.00 95.06 89 PRO A C 1
ATOM 656 O O . PRO A 1 89 ? 6.827 -9.682 8.674 1.00 95.06 89 PRO A O 1
ATOM 659 N N . ASN A 1 90 ? 6.011 -11.737 9.069 1.00 96.50 90 ASN A N 1
ATOM 660 C CA . ASN A 1 90 ? 6.280 -11.772 10.512 1.00 96.50 90 ASN A CA 1
ATOM 661 C C . ASN A 1 90 ? 5.700 -10.598 11.320 1.00 96.50 90 ASN A C 1
ATOM 663 O O . ASN A 1 90 ? 6.219 -10.273 12.393 1.00 96.50 90 ASN A O 1
ATOM 667 N N . SER A 1 91 ? 4.601 -9.991 10.859 1.00 98.50 91 SER A N 1
ATOM 668 C CA . SER A 1 91 ? 3.879 -9.027 11.694 1.00 98.50 91 SER A CA 1
ATOM 669 C C . SER A 1 91 ? 3.418 -9.695 13.003 1.00 98.50 91 SER A C 1
ATOM 671 O O . SER A 1 91 ? 3.212 -10.916 13.034 1.00 98.50 91 SER A O 1
ATOM 673 N N . PRO A 1 92 ? 3.231 -8.939 14.101 1.00 98.69 92 PRO A N 1
ATOM 674 C CA . PRO A 1 92 ? 2.633 -9.463 15.329 1.00 98.69 92 PRO A CA 1
ATOM 675 C C . PRO A 1 92 ? 1.363 -10.293 15.085 1.00 98.69 92 PRO A C 1
ATOM 677 O O . PRO A 1 92 ? 1.214 -11.369 15.664 1.00 98.69 92 PRO A O 1
ATOM 680 N N . PHE A 1 93 ? 0.498 -9.846 14.170 1.00 98.62 93 PHE A N 1
ATOM 681 C CA . PHE A 1 93 ? -0.697 -10.579 13.766 1.00 98.62 93 PHE A CA 1
ATOM 682 C C . PHE A 1 93 ? -0.382 -11.898 13.042 1.00 98.62 93 PHE A C 1
ATOM 684 O O . PHE A 1 93 ? -0.992 -12.917 13.353 1.00 98.62 93 PHE A O 1
ATOM 691 N N . ASP A 1 94 ? 0.602 -11.934 12.137 1.00 98.31 94 ASP A N 1
ATOM 692 C CA . ASP A 1 94 ? 0.988 -13.182 11.452 1.00 98.31 94 ASP A CA 1
ATOM 693 C C . ASP A 1 94 ? 1.562 -14.216 12.421 1.00 98.31 94 ASP A C 1
ATOM 695 O O . ASP A 1 94 ? 1.254 -15.403 12.321 1.00 98.31 94 ASP A O 1
ATOM 699 N N . ARG A 1 95 ? 2.380 -13.775 13.384 1.00 98.50 95 ARG A N 1
ATOM 700 C CA . ARG A 1 95 ? 2.928 -14.662 14.420 1.00 98.50 95 ARG A CA 1
ATOM 701 C C . ARG A 1 95 ? 1.830 -15.206 15.329 1.00 98.50 95 ARG A C 1
ATOM 703 O O . ARG A 1 95 ? 1.840 -16.396 15.636 1.00 98.50 95 ARG A O 1
ATOM 710 N N . PHE A 1 96 ? 0.857 -14.367 15.685 1.00 98.31 96 PHE A N 1
ATOM 711 C CA . PHE A 1 96 ? -0.337 -14.804 16.402 1.00 98.31 96 PHE A CA 1
ATOM 712 C C . PHE A 1 96 ? -1.110 -15.872 15.609 1.00 98.31 96 PHE A C 1
ATOM 714 O O . PHE A 1 96 ? -1.391 -16.946 16.138 1.00 98.31 96 PHE A O 1
ATOM 721 N N . LEU A 1 97 ? -1.363 -15.650 14.313 1.00 97.12 97 LEU A N 1
ATOM 722 C CA . LEU A 1 97 ? -2.004 -16.644 13.438 1.00 97.12 97 LEU A CA 1
ATOM 723 C C . LEU A 1 97 ? -1.192 -17.944 13.298 1.00 97.12 97 LEU A C 1
ATOM 725 O O . LEU A 1 97 ? -1.771 -19.012 13.096 1.00 97.12 97 LEU A O 1
ATOM 729 N N . ALA A 1 98 ? 0.135 -17.871 13.422 1.00 97.75 98 ALA A N 1
ATOM 730 C CA . ALA A 1 98 ? 1.030 -19.026 13.422 1.00 97.75 98 ALA A CA 1
ATOM 731 C C . ALA A 1 98 ? 1.083 -19.779 14.771 1.00 97.75 98 ALA A C 1
ATOM 733 O O . ALA A 1 98 ? 1.760 -20.806 14.862 1.00 97.75 98 ALA A O 1
ATOM 734 N N . GLY A 1 99 ? 0.359 -19.314 15.797 1.00 97.44 99 GLY A N 1
ATOM 735 C CA . GLY A 1 99 ? 0.221 -19.974 17.099 1.00 97.44 99 GLY A CA 1
ATOM 736 C C . GLY A 1 99 ? 1.072 -19.390 18.230 1.00 97.44 99 GLY A C 1
ATOM 737 O O . GLY A 1 99 ? 1.178 -20.017 19.283 1.00 97.44 99 GLY A O 1
ATOM 738 N N . ASP A 1 100 ? 1.694 -18.222 18.041 1.00 98.19 100 ASP A N 1
ATOM 739 C CA . ASP A 1 100 ? 2.310 -17.473 19.139 1.00 98.19 100 ASP A CA 1
ATOM 740 C C . ASP A 1 100 ? 1.254 -16.610 19.845 1.00 98.19 100 ASP A C 1
ATOM 742 O O . ASP A 1 100 ? 1.049 -15.441 19.512 1.00 98.19 100 ASP A O 1
ATOM 746 N N . ASP A 1 101 ? 0.599 -17.189 20.854 1.00 95.88 101 ASP A N 1
ATOM 747 C CA . ASP A 1 101 ? -0.427 -16.521 21.669 1.00 95.88 101 ASP A CA 1
ATOM 748 C C . ASP A 1 101 ? 0.085 -15.248 22.376 1.00 95.88 101 ASP A C 1
ATOM 750 O O . ASP A 1 101 ? -0.713 -14.443 22.854 1.00 95.88 101 ASP A O 1
ATOM 754 N N . SER A 1 102 ? 1.407 -15.051 22.457 1.00 97.50 102 SER A N 1
ATOM 755 C CA . SER A 1 102 ? 2.034 -13.877 23.073 1.00 97.50 102 SER A CA 1
ATOM 756 C C . SER A 1 102 ? 2.437 -12.788 22.075 1.00 97.50 102 SER A C 1
ATOM 758 O O . SER A 1 102 ? 2.906 -11.725 22.485 1.00 97.50 102 SER A O 1
ATOM 760 N N . ALA A 1 103 ? 2.246 -13.020 20.771 1.00 98.44 103 ALA A N 1
ATOM 761 C CA . ALA A 1 103 ? 2.684 -12.096 19.731 1.00 98.44 103 ALA A CA 1
ATOM 762 C C . ALA A 1 103 ? 1.906 -10.773 19.714 1.00 98.44 103 ALA A C 1
ATOM 764 O O . ALA A 1 103 ? 2.446 -9.773 19.237 1.00 98.44 103 ALA A O 1
ATOM 765 N N . MET A 1 104 ? 0.672 -10.762 20.224 1.00 98.69 104 MET A N 1
ATOM 766 C CA . MET A 1 104 ? -0.201 -9.590 20.304 1.00 98.69 104 MET A CA 1
ATOM 767 C C . MET A 1 104 ? -0.519 -9.238 21.759 1.00 98.69 104 MET A C 1
ATOM 769 O O . MET A 1 104 ? -0.715 -10.110 22.603 1.00 98.69 104 MET A O 1
ATOM 773 N N . SER A 1 105 ? -0.608 -7.942 22.058 1.00 98.69 105 SER A N 1
ATOM 774 C CA . SER A 1 105 ? -1.051 -7.465 23.369 1.00 98.69 105 SER A CA 1
ATOM 775 C C . SER A 1 105 ? -2.552 -7.696 23.576 1.00 98.69 105 SER A C 1
ATOM 777 O O . SER A 1 105 ? -3.319 -7.813 22.620 1.00 98.69 105 SER A O 1
ATOM 779 N N . GLU A 1 106 ? -3.013 -7.667 24.830 1.00 98.50 106 GLU A N 1
ATOM 780 C CA . GLU A 1 106 ? -4.449 -7.759 25.140 1.00 98.50 106 GLU A CA 1
ATOM 781 C C . GLU A 1 106 ? -5.277 -6.680 24.424 1.00 98.50 106 GLU A C 1
ATOM 783 O O . GLU A 1 106 ? -6.405 -6.937 24.009 1.00 98.50 106 GLU A O 1
ATOM 788 N N . GLN A 1 107 ? -4.717 -5.478 24.250 1.00 98.75 107 GLN A N 1
ATOM 789 C CA . GLN A 1 107 ? -5.371 -4.395 23.516 1.00 98.75 107 GLN A CA 1
ATOM 790 C C . GLN A 1 107 ? -5.530 -4.732 22.032 1.00 98.75 107 GLN A C 1
ATOM 792 O O . GLN A 1 107 ? -6.610 -4.575 21.472 1.00 98.75 107 GLN A O 1
ATOM 797 N N . GLN A 1 108 ? -4.472 -5.248 21.409 1.00 98.81 108 GLN A N 1
ATOM 798 C CA . GLN A 1 108 ? -4.498 -5.661 20.007 1.00 98.81 108 GLN A CA 1
ATOM 799 C C . GLN A 1 108 ? -5.477 -6.818 19.785 1.00 98.81 108 GLN A C 1
ATOM 801 O O . GLN A 1 108 ? -6.167 -6.855 18.771 1.00 98.81 108 GLN A O 1
ATOM 806 N N . MET A 1 109 ? -5.586 -7.732 20.752 1.00 98.69 109 MET A N 1
ATOM 807 C CA . MET A 1 109 ? -6.557 -8.825 20.715 1.00 98.69 109 MET A CA 1
ATOM 808 C C . MET A 1 109 ? -8.005 -8.326 20.796 1.00 98.69 109 MET A C 1
ATOM 810 O O . MET A 1 109 ? -8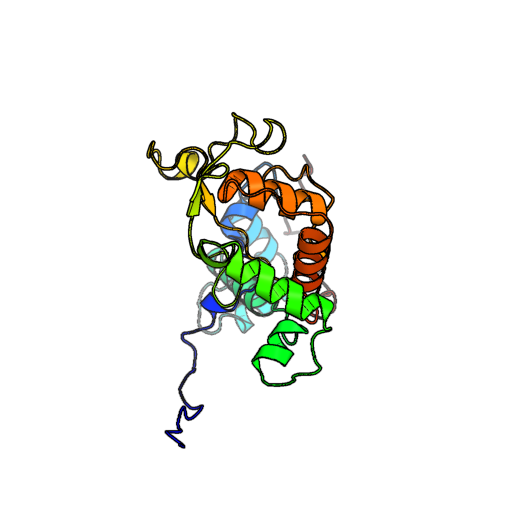.843 -8.771 20.010 1.00 98.69 109 MET A O 1
ATOM 814 N N . ARG A 1 110 ? -8.303 -7.362 21.680 1.00 98.69 110 ARG A N 1
ATOM 815 C CA . ARG A 1 110 ? -9.619 -6.695 21.694 1.00 98.69 110 ARG A CA 1
ATOM 816 C C . ARG A 1 110 ? -9.891 -5.948 20.390 1.00 98.69 110 ARG A C 1
ATOM 818 O O . ARG A 1 110 ? -11.006 -6.004 19.884 1.00 98.69 110 ARG A O 1
ATOM 825 N N . GLY A 1 111 ? -8.871 -5.315 19.817 1.00 98.75 111 GLY A N 1
ATOM 826 C CA . GLY A 1 111 ? -8.947 -4.644 18.523 1.00 98.75 111 GLY A CA 1
ATOM 827 C C . G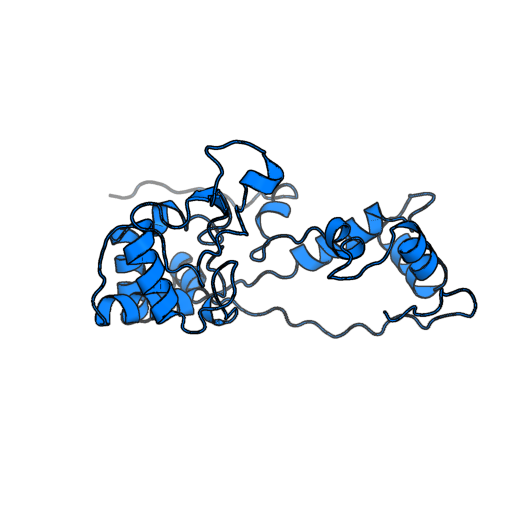LY A 1 111 ? -9.304 -5.573 17.376 1.00 98.75 111 GLY A C 1
ATOM 828 O O . GLY A 1 111 ? -10.200 -5.268 16.595 1.00 98.75 111 GLY A O 1
ATOM 829 N N . LEU A 1 112 ? -8.649 -6.733 17.307 1.00 98.69 112 LEU A N 1
ATOM 830 C CA . LEU A 1 112 ? -8.957 -7.780 16.337 1.00 98.69 112 LEU A CA 1
ATOM 831 C C . LEU A 1 112 ? -10.407 -8.255 16.494 1.00 98.69 112 LEU A C 1
ATOM 833 O O . LEU A 1 112 ? -11.132 -8.358 15.505 1.00 98.69 112 LEU A O 1
ATOM 837 N N . GLN A 1 113 ? -10.850 -8.506 17.729 1.00 98.44 113 GLN A N 1
ATOM 838 C CA . GLN A 1 113 ? -12.236 -8.884 18.001 1.00 98.44 113 GLN A CA 1
ATOM 839 C C . GLN A 1 113 ? -13.216 -7.801 17.529 1.00 98.44 113 GLN A C 1
ATOM 841 O O . GLN A 1 113 ? -14.127 -8.105 16.762 1.00 98.44 113 GLN A O 1
ATOM 846 N N . ALA A 1 114 ? -12.997 -6.540 17.912 1.00 98.31 114 ALA A N 1
ATOM 847 C CA . ALA A 1 114 ? -13.836 -5.419 17.500 1.00 98.31 114 ALA A CA 1
ATOM 848 C C . ALA A 1 114 ? -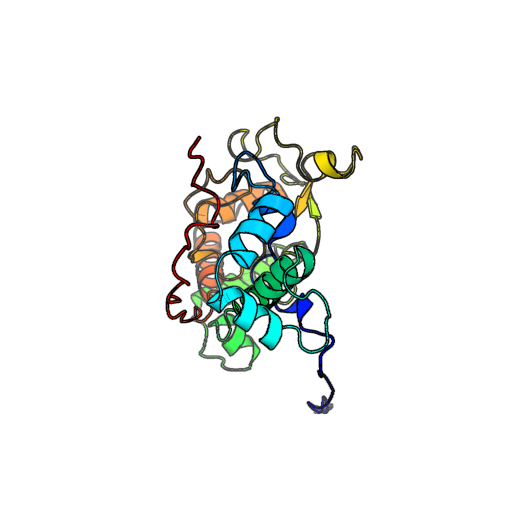13.860 -5.247 15.973 1.00 98.31 114 ALA A C 1
ATOM 850 O O . ALA A 1 114 ? -14.926 -5.038 15.398 1.00 98.31 114 ALA A O 1
ATOM 851 N N . PHE A 1 115 ? -12.719 -5.398 15.297 1.00 98.50 115 PHE A N 1
ATOM 852 C CA . PHE A 1 115 ? -12.616 -5.338 13.838 1.00 98.50 115 PHE A CA 1
ATOM 853 C C . PHE A 1 115 ? -13.476 -6.412 13.153 1.00 98.50 115 PHE A C 1
ATOM 855 O O . PHE A 1 115 ? -14.181 -6.129 12.182 1.00 98.50 115 PHE A O 1
ATOM 862 N N . MET A 1 116 ? -13.459 -7.642 13.674 1.00 98.06 116 MET A N 1
ATOM 863 C CA . MET A 1 116 ? -14.283 -8.736 13.156 1.00 98.06 116 MET A CA 1
ATOM 864 C C . MET A 1 116 ? -15.773 -8.529 13.448 1.00 98.06 116 MET A C 1
ATOM 866 O O . MET A 1 116 ? -16.589 -8.666 12.540 1.00 98.06 116 MET A O 1
ATOM 870 N N . GLU A 1 117 ? -16.126 -8.190 14.688 1.00 97.19 117 GLU A N 1
ATOM 871 C CA . GLU A 1 117 ? -17.518 -8.082 15.149 1.00 97.19 117 GLU A CA 1
ATOM 872 C C . GLU A 1 117 ? -18.249 -6.858 14.591 1.00 97.19 117 GLU A C 1
ATOM 874 O O . GLU A 1 117 ? -19.453 -6.924 14.355 1.00 97.19 117 GLU A O 1
ATOM 879 N N . THR A 1 118 ? -17.533 -5.758 14.338 1.00 97.06 118 THR A N 1
ATOM 880 C CA . THR A 1 118 ? -18.118 -4.549 13.731 1.00 97.06 118 THR A CA 1
ATOM 881 C C . THR A 1 118 ? -18.475 -4.785 12.259 1.00 97.06 118 THR A C 1
ATOM 883 O O . THR A 1 118 ? -19.400 -4.165 11.745 1.00 97.06 118 THR A O 1
ATOM 886 N N . GLY A 1 119 ? -17.787 -5.718 11.585 1.00 97.00 119 GLY A N 1
ATOM 887 C CA . GLY A 1 119 ? -18.046 -6.081 10.187 1.00 97.00 119 GLY A CA 1
ATOM 888 C C . GLY A 1 119 ? -16.987 -5.609 9.190 1.00 97.00 119 GLY A C 1
ATOM 889 O O . GLY A 1 119 ? -17.189 -5.750 7.986 1.00 97.00 119 GLY A O 1
ATOM 890 N N . CYS A 1 120 ? -15.834 -5.104 9.648 1.00 97.75 120 CYS A N 1
ATOM 891 C CA . CYS A 1 120 ? -14.752 -4.639 8.769 1.00 97.75 120 CYS A CA 1
ATOM 892 C C . CYS A 1 120 ? -14.243 -5.749 7.827 1.00 97.75 120 CYS A C 1
ATOM 894 O O . CYS A 1 120 ? -13.827 -5.483 6.699 1.00 97.75 120 CYS A O 1
ATOM 896 N N . THR A 1 121 ? -14.338 -7.008 8.263 1.00 97.69 121 THR A N 1
ATOM 897 C CA . THR A 1 121 ? -13.950 -8.200 7.492 1.00 97.69 121 THR A CA 1
ATOM 898 C C . THR A 1 121 ? -14.826 -8.471 6.269 1.00 97.69 121 THR A C 1
ATOM 900 O O . THR A 1 121 ? -14.429 -9.273 5.429 1.00 97.69 121 THR A O 1
ATOM 903 N N . ALA A 1 122 ? -15.970 -7.793 6.115 1.00 96.81 122 ALA A N 1
ATOM 904 C CA . ALA A 1 122 ? -16.769 -7.881 4.894 1.00 96.81 122 ALA A CA 1
ATOM 905 C C . ALA A 1 122 ? -16.007 -7.353 3.665 1.00 96.81 122 ALA A C 1
ATOM 907 O O . ALA A 1 122 ? -16.172 -7.890 2.575 1.00 96.81 122 ALA A O 1
ATOM 908 N N . CYS A 1 123 ? -15.142 -6.348 3.854 1.00 97.25 123 CYS A N 1
ATOM 909 C CA . CYS A 1 123 ? -14.348 -5.740 2.779 1.00 97.25 123 CYS A CA 1
ATOM 910 C C . CYS A 1 123 ? -12.835 -5.956 2.962 1.00 97.25 123 CYS A C 1
ATOM 912 O O . CYS A 1 123 ? -12.086 -6.004 1.987 1.00 97.25 123 CYS A O 1
ATOM 914 N N . HIS A 1 124 ? -12.373 -6.095 4.208 1.00 97.62 124 HIS A N 1
ATOM 915 C CA . HIS A 1 124 ? -10.959 -6.208 4.564 1.00 97.62 124 HIS A CA 1
ATOM 916 C C . HIS A 1 124 ? -10.622 -7.616 5.056 1.00 97.62 124 HIS A C 1
ATOM 918 O O . HIS A 1 124 ? -10.553 -7.886 6.256 1.00 97.62 124 HIS A O 1
ATOM 924 N N . TYR A 1 125 ? -10.415 -8.529 4.109 1.00 95.12 125 TYR A N 1
ATOM 925 C CA . TYR A 1 125 ? -10.158 -9.942 4.378 1.00 95.12 125 TYR A CA 1
ATOM 926 C C . TYR A 1 125 ? -9.001 -10.496 3.534 1.00 95.12 125 TYR A C 1
ATOM 928 O O . TYR A 1 125 ? -8.392 -9.796 2.722 1.00 95.12 125 TYR A O 1
ATOM 936 N N . GLY A 1 126 ? -8.681 -11.773 3.748 1.00 94.62 126 GLY A N 1
ATOM 937 C CA . GLY A 1 126 ? -7.602 -12.458 3.042 1.00 94.62 126 GLY A CA 1
ATOM 938 C C . GLY A 1 126 ? -6.214 -12.046 3.533 1.00 94.62 126 GLY A C 1
ATOM 939 O O . GLY A 1 126 ? -6.065 -11.422 4.583 1.00 94.62 126 GLY A O 1
ATOM 940 N N . ILE A 1 127 ? -5.186 -12.415 2.765 1.00 93.38 127 ILE A N 1
ATOM 941 C CA . ILE A 1 127 ? -3.781 -12.270 3.176 1.00 93.38 127 ILE A CA 1
ATOM 942 C C . ILE A 1 127 ? -3.381 -10.814 3.446 1.00 93.38 127 ILE A C 1
ATOM 944 O O . ILE A 1 127 ? -2.569 -10.568 4.337 1.00 93.38 127 ILE A O 1
ATOM 948 N N . ASN A 1 128 ? -3.997 -9.865 2.735 1.00 92.56 128 ASN A N 1
ATOM 949 C CA . ASN A 1 128 ? -3.702 -8.437 2.832 1.00 92.56 128 ASN A CA 1
ATOM 950 C C . ASN A 1 128 ? -4.726 -7.631 3.634 1.00 92.56 128 ASN A C 1
ATOM 952 O O . ASN A 1 128 ? -4.593 -6.410 3.716 1.00 92.56 128 ASN A O 1
ATOM 956 N N . LEU A 1 129 ? -5.735 -8.290 4.222 1.00 96.81 129 LEU A N 1
ATOM 957 C CA . LEU A 1 129 ? -6.836 -7.618 4.919 1.00 96.81 129 LEU A CA 1
ATOM 958 C C . LEU A 1 129 ? -7.471 -6.539 4.022 1.00 96.81 129 LEU A C 1
ATOM 960 O O . LEU A 1 129 ? -7.594 -5.377 4.400 1.00 96.81 129 LEU A O 1
ATOM 964 N N . GLY A 1 130 ? -7.816 -6.924 2.793 1.00 95.00 130 GLY A N 1
ATOM 965 C CA . GLY A 1 130 ? -8.269 -6.031 1.728 1.00 95.00 130 GLY A CA 1
ATOM 966 C C . GLY A 1 130 ? -7.548 -6.286 0.403 1.00 95.00 130 GLY A C 1
ATOM 967 O O . GLY A 1 130 ? -6.812 -7.263 0.238 1.00 95.00 130 GLY A O 1
ATOM 968 N N . GLY A 1 131 ? -7.791 -5.407 -0.565 1.00 89.88 131 GLY A N 1
ATOM 969 C CA . GLY A 1 131 ? -7.182 -5.427 -1.896 1.00 89.88 131 GLY A CA 1
ATOM 970 C C . GLY A 1 131 ? -7.826 -6.382 -2.904 1.00 89.88 131 GLY A C 1
ATOM 971 O O . GLY A 1 131 ? -7.363 -6.423 -4.037 1.00 89.88 131 GLY A O 1
ATOM 972 N N . GLN A 1 132 ? -8.864 -7.131 -2.514 1.00 87.00 132 GLN A N 1
ATOM 973 C CA . GLN A 1 132 ? -9.458 -8.184 -3.351 1.00 87.00 132 GLN A CA 1
ATOM 974 C C . GLN A 1 132 ? -10.577 -7.660 -4.261 1.00 87.00 132 GLN A C 1
ATOM 976 O O . GLN A 1 132 ? -10.583 -7.949 -5.453 1.00 87.00 132 GLN A O 1
ATOM 981 N N . ASP A 1 133 ? -11.484 -6.848 -3.707 1.00 91.00 133 ASP A N 1
ATOM 982 C CA . ASP A 1 133 ? -12.691 -6.393 -4.403 1.00 91.00 133 ASP A CA 1
ATOM 983 C C . ASP A 1 133 ? -12.888 -4.876 -4.309 1.00 91.00 133 ASP A C 1
ATOM 985 O O . ASP A 1 133 ? -12.166 -4.157 -3.607 1.00 91.00 133 ASP A O 1
ATOM 989 N N . TYR A 1 134 ? -13.921 -4.408 -5.005 1.00 90.50 134 TYR A N 1
ATOM 990 C CA . TYR A 1 134 ? -14.321 -3.015 -5.089 1.00 90.50 134 TYR A CA 1
ATOM 991 C C . TYR A 1 134 ? -15.674 -2.786 -4.413 1.00 90.50 134 TYR A C 1
ATOM 993 O O . TYR A 1 134 ? -16.593 -3.588 -4.572 1.00 90.50 134 TYR A O 1
ATOM 1001 N N . TYR A 1 135 ? -15.799 -1.674 -3.691 1.00 92.00 135 TYR A N 1
ATOM 1002 C CA . TYR A 1 135 ? -16.993 -1.303 -2.935 1.00 92.00 135 TYR A CA 1
ATOM 1003 C C . TYR A 1 135 ? -17.269 0.200 -3.056 1.00 92.00 135 TYR A C 1
ATOM 1005 O O . TYR A 1 135 ? -16.322 0.981 -3.182 1.00 92.00 135 TYR A O 1
ATOM 1013 N N . PRO A 1 136 ? -18.536 0.635 -2.960 1.00 92.19 136 PRO A N 1
ATOM 1014 C CA . PRO A 1 136 ? -18.859 2.050 -2.825 1.00 92.19 136 PRO A CA 1
ATOM 1015 C C . PRO A 1 136 ? -18.213 2.642 -1.567 1.00 92.19 136 PRO A C 1
ATOM 1017 O O . PRO A 1 136 ? -18.381 2.098 -0.467 1.00 92.19 136 PRO A O 1
ATOM 1020 N N . PHE A 1 137 ? -17.513 3.770 -1.708 1.00 91.69 137 PHE A N 1
ATOM 1021 C CA . PHE A 1 137 ? -17.073 4.547 -0.551 1.00 91.69 137 PHE A CA 1
ATOM 1022 C C . PHE A 1 137 ? -18.210 5.476 -0.103 1.00 91.69 137 PHE A C 1
ATOM 1024 O O . PHE A 1 137 ? -18.620 6.390 -0.816 1.00 91.69 137 PHE A O 1
ATOM 1031 N N . GLY A 1 138 ? -18.752 5.204 1.081 1.00 88.94 138 GLY A N 1
ATOM 1032 C CA . GLY A 1 138 ? -19.990 5.775 1.595 1.00 88.94 138 GLY A CA 1
ATOM 1033 C C . GLY A 1 138 ? -21.209 4.872 1.407 1.00 88.94 138 GLY A C 1
ATOM 1034 O O . GLY A 1 138 ? -22.282 5.379 1.087 1.00 88.94 138 GLY A O 1
ATOM 1035 N N . LEU A 1 139 ? -21.050 3.552 1.589 1.00 87.44 139 LEU A N 1
ATOM 1036 C CA . LEU A 1 139 ? -22.125 2.559 1.425 1.00 87.44 139 LEU A CA 1
ATOM 1037 C C . LEU A 1 139 ? -23.376 2.885 2.261 1.00 87.44 139 LEU A C 1
ATOM 1039 O O . LEU A 1 139 ? -24.497 2.690 1.796 1.00 87.44 139 LEU A O 1
ATOM 1043 N N . VAL A 1 140 ? -23.181 3.380 3.485 1.00 90.12 140 VAL A N 1
ATOM 1044 C CA . VAL A 1 140 ? -24.263 3.820 4.376 1.00 90.12 140 VAL A CA 1
ATOM 1045 C C . VAL A 1 140 ? -24.385 5.339 4.372 1.00 90.12 140 VAL A C 1
ATOM 1047 O O . VAL A 1 140 ? -25.488 5.871 4.247 1.00 90.12 140 VAL A O 1
ATOM 1050 N N . ALA A 1 141 ? -23.260 6.044 4.497 1.00 88.56 141 ALA A N 1
ATOM 1051 C CA . ALA A 1 141 ? -23.219 7.499 4.512 1.00 88.56 141 ALA A CA 1
ATOM 1052 C C . ALA A 1 141 ? -21.987 8.016 3.768 1.00 88.56 141 ALA A C 1
ATOM 1054 O O . ALA A 1 141 ? -20.858 7.624 4.068 1.00 88.56 141 ALA A O 1
ATOM 1055 N N . LYS A 1 142 ? -22.191 8.937 2.821 1.00 87.69 142 LYS A N 1
ATOM 1056 C CA . LYS A 1 142 ? -21.077 9.566 2.105 1.00 87.69 142 LYS A CA 1
ATOM 1057 C C . LYS A 1 142 ? -20.202 10.363 3.082 1.00 87.69 142 LYS A C 1
ATOM 1059 O O . LYS A 1 142 ? -20.754 11.161 3.845 1.00 87.69 142 LYS A O 1
ATOM 1064 N N . PRO A 1 143 ? -18.872 10.174 3.063 1.00 90.75 143 PRO A N 1
ATOM 1065 C CA . PRO A 1 143 ? -17.966 11.016 3.832 1.00 90.75 143 PRO A CA 1
ATOM 1066 C C . PRO A 1 143 ? -17.961 12.448 3.267 1.00 90.75 143 PRO A C 1
ATOM 1068 O O . PRO A 1 143 ? -18.566 12.737 2.230 1.00 90.75 143 PRO A O 1
ATOM 1071 N N . GLY A 1 144 ? -17.285 13.367 3.960 1.00 90.56 144 GLY A N 1
ATOM 1072 C CA . GLY A 1 144 ? -17.159 14.755 3.511 1.00 90.56 144 GLY A CA 1
ATOM 1073 C C . GLY A 1 144 ? -16.526 14.876 2.118 1.00 90.56 144 GLY A C 1
ATOM 1074 O O . GLY A 1 144 ? -15.724 14.038 1.715 1.00 90.56 144 GLY A O 1
ATOM 1075 N N . ALA A 1 145 ? -16.853 15.951 1.395 1.00 91.44 145 ALA A N 1
ATOM 1076 C CA . ALA A 1 145 ? -16.414 16.162 0.010 1.00 91.44 145 ALA A CA 1
ATOM 1077 C C . ALA A 1 145 ? -14.887 16.295 -0.166 1.00 91.44 145 ALA A C 1
ATOM 1079 O O . ALA A 1 145 ? -14.390 16.143 -1.274 1.00 91.44 145 ALA A O 1
ATOM 1080 N N . GLU A 1 146 ? -14.140 16.579 0.903 1.00 91.81 146 GLU A N 1
ATOM 1081 C CA . GLU A 1 146 ? -12.669 16.567 0.877 1.00 91.81 146 GLU A CA 1
ATOM 1082 C C . GLU A 1 146 ? -12.115 15.134 0.867 1.00 91.81 146 GLU A C 1
ATOM 1084 O O . GLU A 1 146 ? -11.101 14.864 0.234 1.00 91.81 146 GLU A O 1
ATOM 1089 N N . ILE A 1 147 ? -12.811 14.206 1.534 1.00 92.75 147 ILE A N 1
ATOM 1090 C CA . ILE A 1 147 ? -12.444 12.786 1.614 1.00 92.75 147 ILE A CA 1
ATOM 1091 C C . ILE A 1 147 ? -12.908 12.033 0.363 1.00 92.75 147 ILE A C 1
ATOM 1093 O O . ILE A 1 147 ? -12.199 11.139 -0.099 1.00 92.75 147 ILE A O 1
ATOM 1097 N N . LEU A 1 148 ? -14.077 12.398 -0.176 1.00 93.06 148 LEU A N 1
ATOM 1098 C CA . LEU A 1 148 ? -14.642 11.874 -1.422 1.00 93.06 148 LEU A CA 1
ATOM 1099 C C . LEU A 1 148 ? -14.958 13.034 -2.386 1.00 93.06 148 LEU A C 1
ATOM 1101 O O . LEU A 1 148 ? -16.098 13.514 -2.426 1.00 93.06 148 LEU A O 1
ATOM 1105 N N . PRO A 1 149 ? -13.954 13.520 -3.136 1.00 91.06 149 PRO A N 1
ATOM 1106 C CA . PRO A 1 149 ? -14.134 14.584 -4.113 1.00 91.06 149 PRO A CA 1
ATOM 1107 C C . PRO A 1 149 ? -15.092 14.162 -5.226 1.00 91.06 149 PRO A C 1
ATOM 1109 O O . PRO A 1 149 ? -14.943 13.105 -5.824 1.00 91.06 149 PRO A O 1
ATOM 1112 N N . ALA A 1 150 ? -16.042 15.028 -5.582 1.00 88.94 150 ALA A N 1
ATOM 1113 C CA . ALA A 1 150 ? -17.029 14.731 -6.629 1.00 88.94 150 ALA A CA 1
ATOM 1114 C C . ALA A 1 150 ? -16.424 14.550 -8.038 1.00 88.94 150 ALA A C 1
ATOM 1116 O O . ALA A 1 150 ? -17.112 14.099 -8.947 1.00 88.94 150 ALA A O 1
ATOM 1117 N N . GLY A 1 151 ? -15.171 14.974 -8.232 1.00 88.94 151 GLY A N 1
ATOM 1118 C CA . GLY A 1 151 ? -14.450 14.835 -9.495 1.00 88.94 151 GLY A CA 1
ATOM 1119 C C . GLY A 1 151 ? -13.715 13.506 -9.660 1.00 88.94 151 GLY A C 1
ATOM 1120 O O . GLY A 1 151 ? -13.271 13.246 -10.768 1.00 88.94 151 GLY A O 1
ATOM 1121 N N . ASP A 1 152 ? -13.587 12.706 -8.597 1.00 89.19 152 ASP A N 1
ATOM 1122 C CA . ASP A 1 152 ? -13.017 11.357 -8.644 1.00 89.19 152 ASP A CA 1
ATOM 1123 C C . ASP A 1 152 ? -14.160 10.356 -8.470 1.00 89.19 152 ASP A C 1
ATOM 1125 O O . ASP A 1 152 ? -14.696 10.159 -7.375 1.00 89.19 152 ASP A O 1
ATOM 1129 N N . THR A 1 153 ? -14.580 9.761 -9.584 1.00 89.00 153 THR A N 1
ATOM 1130 C CA . THR A 1 153 ? -15.692 8.796 -9.590 1.00 89.00 153 THR A CA 1
ATOM 1131 C C . THR A 1 153 ? -15.215 7.352 -9.437 1.00 89.00 153 THR A C 1
ATOM 1133 O O . THR A 1 153 ? -16.024 6.421 -9.511 1.00 89.00 153 THR A O 1
ATOM 1136 N N . GLY A 1 154 ? -13.921 7.149 -9.171 1.00 89.88 154 GLY A N 1
ATOM 1137 C CA . GLY A 1 154 ? -13.312 5.848 -8.955 1.00 89.88 154 GLY A CA 1
ATOM 1138 C C . GLY A 1 154 ? -13.454 4.927 -10.165 1.00 89.88 154 GLY A C 1
ATOM 1139 O O . GLY A 1 154 ? -13.137 5.273 -11.303 1.00 89.88 154 GLY A O 1
ATOM 1140 N N . ARG A 1 155 ? -13.940 3.708 -9.925 1.00 84.38 155 ARG A N 1
ATOM 1141 C CA . ARG A 1 155 ? -14.023 2.639 -10.930 1.00 84.38 155 ARG A CA 1
ATOM 1142 C C . ARG A 1 155 ? -14.887 2.993 -12.146 1.00 84.38 155 ARG A C 1
ATOM 1144 O O . ARG A 1 155 ? -14.636 2.446 -13.223 1.00 84.38 155 ARG A O 1
ATOM 1151 N N . PHE A 1 156 ? -15.835 3.920 -12.012 1.00 83.25 156 PHE A N 1
ATOM 1152 C CA . PHE A 1 156 ? -16.630 4.426 -13.133 1.00 83.25 156 PHE A CA 1
ATOM 1153 C C . PHE A 1 156 ? -15.767 4.948 -14.289 1.00 83.25 156 PHE A C 1
ATOM 1155 O O . PHE A 1 156 ? -16.100 4.706 -15.447 1.00 83.25 156 PHE A O 1
ATOM 1162 N N . GLU A 1 157 ? -14.627 5.582 -14.004 1.00 83.19 157 GLU A N 1
ATOM 1163 C CA . GLU A 1 157 ? -13.728 6.135 -15.030 1.00 83.19 157 GLU A CA 1
ATOM 1164 C C . GLU A 1 157 ? -13.099 5.044 -15.907 1.00 83.19 157 GLU A C 1
ATOM 1166 O O . GLU A 1 157 ? -12.740 5.285 -17.060 1.00 83.19 157 GLU A O 1
ATOM 1171 N N . VAL A 1 158 ? -13.029 3.816 -15.384 1.00 79.94 158 VAL A N 1
ATOM 1172 C CA . VAL A 1 158 ? -12.511 2.640 -16.088 1.00 79.94 158 VAL A CA 1
ATOM 1173 C C . VAL A 1 158 ? -13.637 1.872 -16.783 1.00 79.94 158 VAL A C 1
ATOM 1175 O O . VAL A 1 158 ? -13.494 1.460 -17.934 1.00 79.94 158 VAL A O 1
ATOM 1178 N N . THR A 1 159 ? -14.765 1.650 -16.103 1.00 79.56 159 THR A N 1
ATOM 1179 C CA . THR A 1 159 ? -15.815 0.733 -16.582 1.00 79.56 159 THR A CA 1
ATOM 1180 C C . THR A 1 159 ? -16.950 1.421 -17.333 1.00 79.56 159 THR A C 1
ATOM 1182 O O . THR A 1 159 ? -17.690 0.747 -18.051 1.00 79.56 159 THR A O 1
ATOM 1185 N N . ASN A 1 160 ? -17.121 2.738 -17.171 1.00 81.50 160 ASN A N 1
ATOM 1186 C CA . ASN A 1 160 ? -18.272 3.518 -17.645 1.00 81.50 160 ASN A CA 1
ATOM 1187 C C . ASN A 1 160 ? -19.639 2.931 -17.221 1.00 81.50 160 ASN A C 1
ATOM 1189 O O . ASN A 1 160 ? -20.651 3.132 -17.896 1.00 81.50 160 ASN A O 1
ATOM 1193 N N . THR A 1 161 ? -19.681 2.180 -16.116 1.00 80.69 161 THR A N 1
ATOM 1194 C CA . THR A 1 161 ? -20.895 1.532 -15.598 1.00 80.69 161 THR A CA 1
ATOM 1195 C C . THR A 1 161 ? -21.414 2.306 -14.397 1.00 80.69 161 THR A C 1
ATOM 1197 O O . THR A 1 161 ? -20.702 2.438 -13.415 1.00 80.69 161 THR A O 1
ATOM 1200 N N . VAL A 1 162 ? -22.655 2.801 -14.448 1.00 82.12 162 VAL A N 1
ATOM 1201 C CA . VAL A 1 162 ? -23.230 3.685 -13.406 1.00 82.12 162 VAL A CA 1
ATOM 1202 C C . VAL A 1 162 ? -23.172 3.075 -11.999 1.00 82.12 162 VAL A C 1
ATOM 1204 O O . VAL A 1 162 ? -22.947 3.794 -11.033 1.00 82.12 162 VAL A O 1
ATOM 1207 N N . ASP A 1 163 ? -23.304 1.753 -11.880 1.00 82.69 163 ASP A N 1
ATOM 1208 C CA . ASP A 1 163 ? -23.207 1.054 -10.591 1.00 82.69 163 ASP A CA 1
ATOM 1209 C C . ASP A 1 163 ? -21.786 1.095 -9.975 1.00 82.69 163 ASP A C 1
ATOM 1211 O O . ASP A 1 163 ? -21.628 0.793 -8.794 1.00 82.69 163 ASP A O 1
ATOM 1215 N N . ASP A 1 164 ? -20.763 1.487 -10.747 1.00 85.75 164 ASP A N 1
ATOM 1216 C CA . ASP A 1 164 ? -19.373 1.671 -10.307 1.00 85.75 164 ASP A CA 1
ATOM 1217 C C . ASP A 1 164 ? -19.036 3.135 -9.928 1.00 85.75 164 ASP A C 1
ATOM 1219 O O . ASP A 1 164 ? -17.870 3.462 -9.684 1.00 85.75 164 ASP A O 1
ATOM 1223 N N . GLU A 1 165 ? -20.019 4.042 -9.868 1.00 87.12 165 GLU A N 1
ATOM 1224 C CA . GLU A 1 165 ? -19.789 5.431 -9.445 1.00 87.12 165 GLU A CA 1
ATOM 1225 C C . GLU A 1 165 ? -19.375 5.500 -7.962 1.00 87.12 165 GLU A C 1
ATOM 1227 O O . GLU A 1 165 ? -20.078 5.009 -7.076 1.00 87.12 165 GLU A O 1
ATOM 1232 N N . TYR A 1 166 ? -18.221 6.119 -7.684 1.00 89.31 166 TYR A N 1
ATOM 1233 C CA . TYR A 1 166 ? -17.575 6.178 -6.361 1.00 89.31 166 TYR A CA 1
ATOM 1234 C C . TYR A 1 166 ? -17.252 4.802 -5.761 1.00 89.31 166 TYR A C 1
ATOM 1236 O O . TYR A 1 166 ? -17.192 4.629 -4.537 1.00 89.31 166 TYR A O 1
ATOM 1244 N N . VAL A 1 167 ? -17.041 3.810 -6.625 1.00 91.00 167 VAL A N 1
ATOM 1245 C CA . VAL A 1 167 ? -16.591 2.478 -6.235 1.00 91.00 167 VAL A CA 1
ATOM 1246 C C . VAL A 1 167 ? -15.068 2.426 -6.271 1.00 91.00 167 VAL A C 1
ATOM 1248 O O . VAL A 1 167 ? -14.439 2.709 -7.288 1.00 91.00 167 VAL A O 1
ATOM 1251 N N . PHE A 1 168 ? -14.468 2.026 -5.154 1.00 91.88 168 PHE A N 1
ATOM 1252 C CA . PHE A 1 168 ? -13.021 1.940 -4.981 1.00 91.88 168 PHE A CA 1
ATOM 1253 C C . PHE A 1 168 ? -12.635 0.555 -4.489 1.00 91.88 168 PHE A C 1
ATOM 1255 O O . PHE A 1 168 ? -13.415 -0.137 -3.835 1.00 91.88 168 PHE A O 1
ATOM 1262 N N . ARG A 1 169 ? -11.402 0.142 -4.781 1.00 92.50 169 ARG A N 1
ATOM 1263 C CA . ARG A 1 169 ? -10.855 -1.089 -4.211 1.00 92.50 169 ARG A CA 1
ATOM 1264 C C . ARG A 1 169 ? -10.756 -0.936 -2.691 1.00 92.50 169 ARG A C 1
ATOM 1266 O O . ARG A 1 169 ? -10.206 0.062 -2.226 1.00 92.50 169 ARG A O 1
ATOM 1273 N N . ALA A 1 170 ? -11.219 -1.923 -1.922 1.00 93.94 170 ALA A N 1
ATOM 1274 C CA . ALA A 1 170 ? -10.979 -1.938 -0.478 1.00 93.94 170 ALA A CA 1
ATOM 1275 C C . ALA A 1 170 ? -9.467 -1.937 -0.224 1.00 93.94 170 ALA A C 1
ATOM 1277 O O . ALA A 1 170 ? -8.762 -2.826 -0.706 1.00 93.94 170 ALA A O 1
ATOM 1278 N N . ALA A 1 171 ? -8.952 -0.937 0.490 1.00 94.75 171 ALA A N 1
ATOM 1279 C CA . ALA A 1 171 ? -7.514 -0.807 0.696 1.00 94.75 171 ALA A CA 1
ATOM 1280 C C . ALA A 1 171 ? -6.956 -2.027 1.460 1.00 94.75 171 ALA A C 1
ATOM 1282 O O . ALA A 1 171 ? -7.558 -2.441 2.454 1.00 94.75 171 ALA A O 1
ATOM 1283 N N . PRO A 1 172 ? -5.832 -2.627 1.027 1.00 95.44 172 PRO A N 1
ATOM 1284 C CA . PRO A 1 172 ? -5.121 -3.586 1.864 1.00 95.44 172 PRO A CA 1
ATOM 1285 C C . PRO A 1 172 ? -4.615 -2.873 3.126 1.00 95.44 172 PRO A C 1
ATOM 1287 O O . PRO A 1 172 ? -4.069 -1.776 3.035 1.00 95.44 172 PRO A O 1
ATOM 1290 N N . LEU A 1 173 ? -4.813 -3.473 4.303 1.00 97.81 173 LEU A N 1
ATOM 1291 C CA . LEU A 1 173 ? -4.496 -2.831 5.590 1.00 97.81 173 LEU A CA 1
ATOM 1292 C C . LEU A 1 173 ? -3.130 -3.234 6.166 1.00 97.81 173 LEU A C 1
ATOM 1294 O O . LEU A 1 173 ? -2.748 -2.764 7.237 1.00 97.81 173 LEU A O 1
ATOM 1298 N N . ARG A 1 174 ? -2.370 -4.090 5.476 1.00 97.38 174 ARG A N 1
ATOM 1299 C CA . ARG A 1 174 ? -0.979 -4.398 5.848 1.00 97.38 174 ARG A CA 1
ATOM 1300 C C . ARG A 1 174 ? -0.151 -3.117 5.879 1.00 97.38 174 ARG A C 1
ATOM 1302 O O . ARG A 1 174 ? -0.212 -2.323 4.948 1.00 97.38 174 ARG A O 1
ATOM 1309 N N . ASN A 1 175 ? 0.635 -2.940 6.941 1.00 97.56 175 ASN A N 1
ATOM 1310 C CA . ASN A 1 175 ? 1.482 -1.759 7.156 1.00 97.56 175 ASN A CA 1
ATOM 1311 C C . ASN A 1 175 ? 0.736 -0.414 7.182 1.00 97.56 175 ASN A C 1
ATOM 1313 O O . ASN A 1 175 ? 1.383 0.624 7.067 1.00 97.56 175 ASN A O 1
ATOM 1317 N N . VAL A 1 176 ? -0.589 -0.397 7.378 1.00 97.94 176 VAL A N 1
ATOM 1318 C CA . VAL A 1 176 ? -1.384 0.844 7.330 1.00 97.94 176 VAL A CA 1
ATOM 1319 C C . VAL A 1 176 ? -0.879 1.912 8.309 1.00 97.94 176 VAL A C 1
ATOM 1321 O O . VAL A 1 176 ? -0.923 3.097 8.007 1.00 97.94 176 VAL A O 1
ATOM 1324 N N . ALA A 1 177 ? -0.297 1.512 9.443 1.00 97.19 177 ALA A N 1
ATOM 1325 C CA . ALA A 1 177 ? 0.306 2.435 10.406 1.00 97.19 177 ALA A CA 1
ATOM 1326 C C . ALA A 1 177 ? 1.513 3.234 9.859 1.00 97.19 177 ALA A C 1
ATOM 1328 O O . ALA A 1 177 ? 1.934 4.200 10.492 1.00 97.19 177 ALA A O 1
ATOM 1329 N N . LEU A 1 178 ? 2.081 2.836 8.715 1.00 96.62 178 LEU A N 1
ATOM 1330 C CA . LEU A 1 178 ? 3.239 3.465 8.071 1.00 96.62 178 LEU A CA 1
ATOM 1331 C C . LEU A 1 178 ? 2.880 4.247 6.798 1.00 96.62 178 LEU A C 1
ATOM 1333 O O . LEU A 1 178 ? 3.753 4.893 6.224 1.00 96.62 178 LEU A O 1
ATOM 1337 N N . THR A 1 179 ? 1.627 4.190 6.339 1.00 95.88 179 THR A N 1
ATOM 1338 C CA . THR A 1 179 ? 1.220 4.676 5.008 1.00 95.88 179 THR A CA 1
ATOM 1339 C C . THR A 1 179 ? 0.199 5.807 5.084 1.00 95.88 179 THR A C 1
ATOM 1341 O O . THR A 1 179 ? -0.732 5.859 4.285 1.00 95.88 179 THR A O 1
ATOM 1344 N N . ALA A 1 180 ? 0.337 6.696 6.067 1.00 93.06 180 ALA A N 1
ATOM 1345 C CA . ALA A 1 180 ? -0.405 7.951 6.071 1.00 93.06 180 ALA A CA 1
ATOM 1346 C C . ALA A 1 180 ? 0.071 8.862 4.914 1.00 93.06 180 ALA A C 1
ATOM 1348 O O . ALA A 1 180 ? 1.256 8.820 4.564 1.00 93.06 180 ALA A O 1
ATOM 1349 N N . PRO A 1 181 ? -0.792 9.739 4.371 1.00 97.31 181 PRO A N 1
ATOM 1350 C CA . PRO A 1 181 ? -2.214 9.908 4.692 1.00 97.31 181 PRO A CA 1
ATOM 1351 C C . PRO A 1 181 ? -3.118 8.837 4.047 1.00 97.31 181 PRO A C 1
ATOM 1353 O O . PRO A 1 181 ? -2.703 8.098 3.162 1.00 97.31 181 PRO A O 1
ATOM 1356 N N . TYR A 1 182 ? -4.365 8.746 4.507 1.00 95.31 182 TYR A N 1
ATOM 1357 C CA . TYR A 1 182 ? -5.317 7.685 4.173 1.00 95.31 182 TYR A CA 1
ATOM 1358 C C . TYR A 1 182 ? -6.347 8.093 3.111 1.00 95.31 182 TYR A C 1
ATOM 1360 O O . TYR A 1 182 ? -6.603 9.277 2.877 1.00 95.31 182 TYR A O 1
ATOM 1368 N N . PHE A 1 183 ? -6.991 7.066 2.541 1.00 95.62 183 PHE A N 1
ATOM 1369 C CA . PHE A 1 183 ? -7.952 7.129 1.429 1.00 95.62 183 PHE A CA 1
ATOM 1370 C C . PHE A 1 183 ? -7.330 7.594 0.103 1.00 95.62 183 PHE A C 1
ATOM 1372 O O . PHE A 1 183 ? -6.179 8.011 0.054 1.00 95.62 183 PHE A O 1
ATOM 1379 N N . HIS A 1 184 ? -8.087 7.494 -0.995 1.00 91.19 184 HIS A N 1
ATOM 1380 C CA . HIS A 1 184 ? -7.617 7.903 -2.328 1.00 91.19 184 HIS A CA 1
ATOM 1381 C C . HIS A 1 184 ? -7.329 9.413 -2.409 1.00 91.19 184 HIS A C 1
ATOM 1383 O O . HIS A 1 184 ? -6.472 9.842 -3.172 1.00 91.19 184 HIS A O 1
ATOM 1389 N N . SER A 1 185 ? -8.016 10.211 -1.589 1.00 93.00 185 SER A N 1
ATOM 1390 C CA . SER A 1 185 ? -7.844 11.661 -1.503 1.00 93.00 185 SER A CA 1
ATOM 1391 C C . SER A 1 185 ? -6.593 12.083 -0.728 1.00 93.00 185 SER A C 1
ATOM 1393 O O . SER A 1 185 ? -6.117 13.199 -0.920 1.00 93.00 185 SER A O 1
ATOM 1395 N N . GLY A 1 186 ? -6.055 11.228 0.152 1.00 94.44 186 GLY A N 1
ATOM 1396 C CA . GLY A 1 186 ? -4.837 11.520 0.914 1.00 94.44 186 GLY A CA 1
ATOM 1397 C C . GLY A 1 186 ? -4.955 12.713 1.871 1.00 94.44 186 GLY A C 1
ATOM 1398 O O . GLY A 1 186 ? -3.950 13.343 2.197 1.00 94.44 186 GLY A O 1
ATOM 1399 N N . VAL A 1 187 ? -6.167 13.058 2.317 1.00 96.19 187 VAL A N 1
ATOM 1400 C CA . VAL A 1 187 ? -6.400 14.227 3.189 1.00 96.19 187 VAL A CA 1
ATOM 1401 C C . VAL A 1 187 ? -6.467 13.882 4.680 1.00 96.19 187 VAL A C 1
ATOM 1403 O O . VAL A 1 187 ? -6.303 14.769 5.515 1.00 96.19 187 VAL A O 1
ATOM 1406 N N . VAL A 1 188 ? -6.676 12.608 5.033 1.00 97.25 188 VAL A N 1
ATOM 1407 C CA . VAL A 1 188 ? -6.817 12.157 6.430 1.00 97.25 188 VAL A CA 1
ATOM 1408 C C . VAL A 1 188 ? -5.487 11.620 6.940 1.00 97.25 188 VAL A C 1
ATOM 1410 O O . VAL A 1 188 ? -4.981 10.631 6.426 1.00 97.25 188 VAL A O 1
ATOM 1413 N N . TRP A 1 189 ? -4.911 12.253 7.960 1.00 97.56 189 TRP A N 1
ATOM 1414 C CA . TRP A 1 189 ? -3.567 11.912 8.453 1.00 97.56 189 TRP A CA 1
ATOM 1415 C C . TRP A 1 189 ? -3.564 10.990 9.673 1.00 97.56 189 TRP A C 1
ATOM 1417 O O . TRP A 1 189 ? -2.589 10.271 9.890 1.00 97.56 189 TRP A O 1
ATOM 1427 N N . ASP A 1 190 ? -4.633 11.001 10.472 1.00 98.38 190 ASP A N 1
ATOM 1428 C CA . ASP A 1 190 ? -4.742 10.180 11.677 1.00 98.38 190 ASP A CA 1
ATOM 1429 C C . ASP A 1 190 ? -5.467 8.860 11.379 1.00 98.38 190 ASP A C 1
ATOM 1431 O O . ASP A 1 190 ? -6.564 8.834 10.818 1.00 98.38 190 ASP A O 1
ATOM 1435 N N . LEU A 1 191 ? -4.856 7.742 11.783 1.00 98.31 191 LEU A N 1
ATOM 1436 C CA . LEU A 1 191 ? -5.437 6.413 11.594 1.00 98.31 191 LEU A CA 1
ATOM 1437 C C . LEU A 1 191 ? -6.721 6.252 12.410 1.00 98.31 191 LEU A C 1
ATOM 1439 O O . LEU A 1 191 ? -7.633 5.537 11.998 1.00 98.31 191 LEU A O 1
ATOM 1443 N N . ARG A 1 192 ? -6.816 6.934 13.556 1.00 98.38 192 ARG A N 1
ATOM 1444 C CA . ARG A 1 192 ? -8.020 6.928 14.394 1.00 98.38 192 ARG A CA 1
ATOM 1445 C C . ARG A 1 192 ? -9.202 7.537 13.657 1.00 98.38 192 ARG A C 1
ATOM 1447 O O . ARG A 1 192 ? -10.279 6.944 13.629 1.00 98.38 192 ARG A O 1
ATOM 1454 N N . GLU A 1 193 ? -8.971 8.684 13.027 1.00 98.12 193 GLU A N 1
ATOM 1455 C CA . GLU A 1 193 ? -9.969 9.378 12.219 1.00 98.12 193 GLU A CA 1
ATOM 1456 C C . GLU A 1 193 ? -10.393 8.506 11.031 1.00 98.12 193 GLU A C 1
ATOM 1458 O O . GLU A 1 193 ? -11.587 8.328 10.789 1.00 98.12 193 GLU A O 1
ATOM 1463 N N . ALA A 1 194 ? -9.438 7.861 10.352 1.00 98.12 194 ALA A N 1
ATOM 1464 C CA . ALA A 1 194 ? -9.745 6.942 9.260 1.00 98.12 194 ALA A CA 1
ATOM 1465 C C . ALA A 1 194 ? -10.636 5.760 9.705 1.00 98.12 194 ALA A C 1
ATOM 1467 O O . ALA A 1 194 ? -11.591 5.413 9.005 1.00 98.12 194 ALA A O 1
ATOM 1468 N N . VAL A 1 195 ? -10.383 5.173 10.884 1.00 98.31 195 VAL A N 1
ATOM 1469 C CA . VAL A 1 195 ? -11.221 4.104 11.468 1.00 98.31 195 VAL A CA 1
ATOM 1470 C C . VAL A 1 195 ? -12.635 4.603 11.784 1.00 98.31 195 VAL A C 1
ATOM 1472 O O . VAL A 1 195 ? -13.612 3.917 11.475 1.00 98.31 195 VAL A O 1
ATOM 1475 N N . GLN A 1 196 ? -12.768 5.800 12.360 1.00 97.50 196 GLN A N 1
ATOM 1476 C CA . GLN A 1 196 ? -14.070 6.403 12.673 1.00 97.50 196 GLN A CA 1
ATOM 1477 C C . GLN A 1 196 ? -14.888 6.695 11.409 1.00 97.50 196 GLN A C 1
ATOM 1479 O O . GLN A 1 196 ? -16.073 6.355 11.338 1.00 97.50 196 GLN A O 1
ATOM 1484 N N . ILE A 1 197 ? -14.247 7.265 10.385 1.00 96.62 197 ILE A N 1
ATOM 1485 C CA . ILE A 1 197 ? -14.875 7.517 9.083 1.00 96.62 197 ILE A CA 1
ATOM 1486 C C . ILE A 1 197 ? -15.339 6.199 8.464 1.00 96.62 197 ILE A C 1
ATOM 1488 O O . ILE A 1 197 ? -16.478 6.102 8.027 1.00 96.62 197 ILE A O 1
ATOM 1492 N N . MET A 1 198 ? -14.505 5.157 8.463 1.00 97.38 198 MET A N 1
ATOM 1493 C CA . MET A 1 198 ? -14.892 3.865 7.889 1.00 97.38 198 MET A CA 1
ATOM 1494 C C . MET A 1 198 ? -16.078 3.233 8.616 1.00 97.38 198 MET A C 1
ATOM 1496 O O . MET A 1 198 ? -17.010 2.756 7.967 1.00 97.38 198 MET A O 1
ATOM 1500 N N . SER A 1 199 ? -16.096 3.276 9.948 1.00 95.88 199 SER A N 1
ATOM 1501 C CA . SER A 1 199 ? -17.211 2.728 10.721 1.00 95.88 199 SER A CA 1
ATOM 1502 C C . SER A 1 199 ? -18.533 3.460 10.452 1.00 95.88 199 SER A C 1
ATOM 1504 O O . SER A 1 199 ? -19.568 2.822 10.239 1.00 95.88 199 SER A O 1
ATOM 1506 N N . SER A 1 200 ? -18.509 4.792 10.394 1.00 94.12 200 SER A N 1
ATOM 1507 C CA . SER A 1 200 ? -19.707 5.596 10.120 1.00 94.12 200 SER A CA 1
ATOM 1508 C C . SER A 1 200 ? -20.154 5.478 8.655 1.00 94.12 200 SER A C 1
ATOM 1510 O O . SER A 1 200 ? -21.308 5.139 8.383 1.00 94.12 200 SER A O 1
ATOM 1512 N N . SER A 1 201 ? -19.243 5.672 7.698 1.00 93.06 201 SER A N 1
ATOM 1513 C CA . SER A 1 201 ? -19.553 5.697 6.264 1.00 93.06 201 SER A CA 1
ATOM 1514 C C . SER A 1 201 ? -19.900 4.336 5.670 1.00 93.06 201 SER A C 1
ATOM 1516 O O . SER A 1 201 ? -20.789 4.263 4.818 1.00 93.06 201 SER A O 1
ATOM 1518 N N . GLN A 1 202 ? -19.229 3.259 6.092 1.00 93.88 202 GLN A N 1
ATOM 1519 C CA . GLN A 1 202 ? -19.444 1.926 5.516 1.00 93.88 202 GLN A CA 1
ATOM 1520 C C . GLN A 1 202 ? -20.445 1.083 6.300 1.00 93.88 202 GLN A C 1
ATOM 1522 O O . GLN A 1 202 ? -21.142 0.271 5.697 1.00 93.88 202 GLN A O 1
ATOM 1527 N N . LEU A 1 203 ? -20.499 1.246 7.625 1.00 93.44 203 LEU A N 1
ATOM 1528 C CA . LEU A 1 203 ? -21.227 0.338 8.518 1.00 93.44 203 LEU A CA 1
ATOM 1529 C C . LEU A 1 203 ? -22.343 1.041 9.304 1.00 93.44 203 LEU A C 1
ATOM 1531 O O . LEU A 1 203 ? -23.108 0.373 9.997 1.00 93.44 203 LEU A O 1
ATOM 1535 N N . GLY A 1 204 ? -22.455 2.374 9.216 1.00 92.06 204 GLY A N 1
ATOM 1536 C CA . GLY A 1 204 ? -23.466 3.147 9.944 1.00 92.06 204 GLY A CA 1
ATOM 1537 C C . GLY A 1 204 ? -23.346 3.037 11.462 1.00 92.06 204 GLY A C 1
ATOM 1538 O O . GLY A 1 204 ? -24.343 3.192 12.166 1.00 92.06 204 GLY A O 1
ATOM 1539 N N . THR A 1 205 ? -22.154 2.701 11.959 1.00 91.62 205 THR A N 1
ATOM 1540 C CA . THR A 1 205 ? -21.905 2.424 13.373 1.00 91.62 205 THR A CA 1
ATOM 1541 C C . THR A 1 205 ? -20.955 3.466 13.939 1.00 91.62 205 THR A C 1
ATOM 1543 O O . THR A 1 205 ? -19.874 3.690 13.397 1.00 91.62 205 THR A O 1
ATOM 1546 N N . GLU A 1 206 ? -21.333 4.067 15.063 1.00 93.00 206 GLU A N 1
ATOM 1547 C CA . GLU A 1 206 ? -20.468 4.969 15.821 1.00 93.00 206 GLU A CA 1
ATOM 1548 C C . GLU A 1 206 ? -19.692 4.164 16.866 1.00 93.00 206 GLU A C 1
ATOM 1550 O O . GLU A 1 206 ? -20.263 3.669 17.842 1.00 93.00 206 GLU A O 1
ATOM 1555 N N . LEU A 1 207 ? -18.386 4.011 16.649 1.00 95.19 207 LEU A N 1
ATOM 1556 C CA . LEU A 1 207 ? -17.490 3.382 17.616 1.00 95.19 207 LEU A CA 1
ATOM 1557 C C . LEU A 1 207 ? -17.172 4.368 18.737 1.00 95.19 207 LEU A C 1
ATOM 1559 O O . LEU A 1 207 ? -16.885 5.539 18.489 1.00 95.19 207 LEU A O 1
ATOM 1563 N N . ASN A 1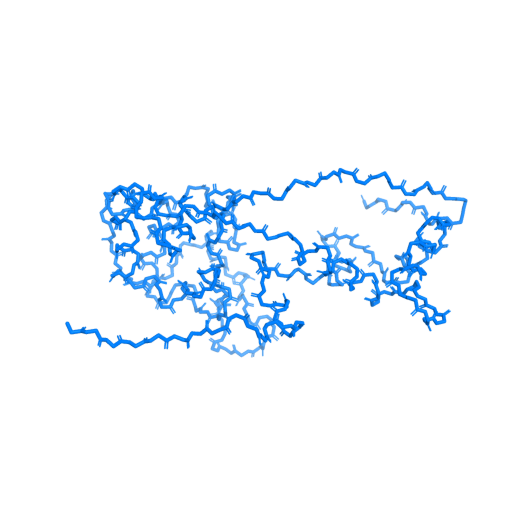 208 ? -17.169 3.887 19.979 1.00 96.88 208 ASN A N 1
ATOM 1564 C CA . ASN A 1 208 ? -16.656 4.698 21.080 1.00 96.88 208 ASN A CA 1
ATOM 1565 C C . ASN A 1 208 ? -15.121 4.798 21.027 1.00 96.88 208 ASN A C 1
ATOM 1567 O O . ASN A 1 208 ? -14.458 3.998 20.366 1.00 96.88 208 ASN A O 1
ATOM 1571 N N . GLU A 1 209 ? -14.551 5.760 21.757 1.00 97.38 209 GLU A N 1
ATOM 1572 C CA . GLU A 1 209 ? -13.104 6.021 21.746 1.00 97.38 209 GLU A CA 1
ATOM 1573 C C . GLU A 1 209 ? -12.277 4.769 22.061 1.00 97.38 209 GLU A C 1
ATOM 1575 O O . GLU A 1 209 ? -11.349 4.463 21.325 1.00 97.38 209 GLU A O 1
ATOM 1580 N N . ALA A 1 210 ? -12.656 3.980 23.070 1.00 97.69 210 ALA A N 1
ATOM 1581 C CA . ALA A 1 210 ? -11.916 2.772 23.434 1.00 97.69 210 ALA A CA 1
ATOM 1582 C C . ALA A 1 210 ? -11.932 1.704 22.324 1.00 97.69 210 ALA A C 1
ATOM 1584 O O . ALA A 1 210 ? -10.926 1.036 22.103 1.00 97.69 210 ALA A O 1
ATOM 1585 N N . GLN A 1 211 ? -13.044 1.556 21.595 1.00 98.06 211 GLN A N 1
ATOM 1586 C CA . GLN A 1 211 ? -13.110 0.648 20.444 1.00 98.06 211 GLN A CA 1
ATOM 1587 C C . GLN A 1 211 ? -12.211 1.124 19.300 1.00 98.06 211 GLN A C 1
ATOM 1589 O O . GLN A 1 211 ? -11.550 0.305 18.663 1.00 98.06 211 GLN A O 1
ATOM 1594 N N . VAL A 1 212 ? -12.166 2.436 19.052 1.00 98.62 212 VAL A N 1
ATOM 1595 C CA . VAL A 1 212 ? -11.262 3.027 18.056 1.00 98.62 212 VAL A CA 1
ATOM 1596 C C . VAL A 1 212 ? -9.806 2.783 18.455 1.00 98.62 212 VAL A C 1
ATOM 1598 O O . VAL A 1 212 ? -9.033 2.310 17.627 1.00 98.62 212 VAL A O 1
ATOM 1601 N N . ASP A 1 213 ? -9.435 3.030 19.715 1.00 98.69 213 ASP A N 1
ATOM 1602 C CA . ASP A 1 213 ? -8.090 2.761 20.249 1.00 98.69 213 ASP A CA 1
ATOM 1603 C C . ASP A 1 213 ? -7.687 1.300 20.060 1.00 98.69 213 ASP A C 1
ATOM 1605 O O . ASP A 1 213 ? -6.584 1.012 19.595 1.00 98.69 213 ASP A O 1
ATOM 1609 N N . ASP A 1 214 ? -8.582 0.381 20.424 1.00 98.88 214 ASP A N 1
ATOM 1610 C CA . ASP A 1 214 ? -8.349 -1.052 20.322 1.00 98.88 214 ASP A CA 1
ATOM 1611 C C . ASP A 1 214 ? -8.148 -1.458 18.846 1.00 98.88 214 ASP A C 1
ATOM 1613 O O . ASP A 1 214 ? -7.155 -2.114 18.524 1.00 98.88 214 ASP A O 1
ATOM 1617 N N . ILE A 1 215 ? -9.014 -1.016 17.921 1.00 98.81 215 ILE A N 1
ATOM 1618 C CA . ILE A 1 215 ? -8.870 -1.305 16.481 1.00 98.81 215 ILE A CA 1
ATOM 1619 C C . ILE A 1 215 ? -7.571 -0.715 15.926 1.00 98.81 215 ILE A C 1
ATOM 1621 O O . ILE A 1 215 ? -6.848 -1.406 15.213 1.00 98.81 215 ILE A O 1
ATOM 1625 N N . VAL A 1 216 ? -7.226 0.525 16.271 1.00 98.81 216 VAL A N 1
ATOM 1626 C CA . VAL A 1 216 ? -5.968 1.149 15.833 1.00 98.81 216 VAL A CA 1
ATOM 1627 C C . VAL A 1 216 ? -4.757 0.379 16.362 1.00 98.81 216 VAL A C 1
ATOM 1629 O O . VAL A 1 216 ? -3.797 0.167 15.621 1.00 98.81 216 VAL A O 1
ATOM 1632 N N . ALA A 1 217 ? -4.806 -0.120 17.601 1.00 98.88 217 ALA A N 1
ATOM 1633 C CA . ALA A 1 217 ? -3.755 -0.982 18.135 1.00 98.88 217 ALA A CA 1
ATOM 1634 C C . ALA A 1 217 ? -3.614 -2.274 17.311 1.00 98.88 217 ALA A C 1
ATOM 1636 O O . ALA A 1 217 ? -2.492 -2.667 16.973 1.00 98.88 217 ALA A O 1
ATOM 1637 N N . PHE A 1 218 ? -4.733 -2.914 16.946 1.00 98.88 218 PHE A N 1
ATOM 1638 C CA . PHE A 1 218 ? -4.735 -4.064 16.036 1.00 98.88 218 PHE A CA 1
ATOM 1639 C C . PHE A 1 218 ? -4.154 -3.717 14.658 1.00 98.88 218 PHE A C 1
ATOM 1641 O O . PHE A 1 218 ? -3.314 -4.457 14.154 1.00 98.88 218 PHE A O 1
ATOM 1648 N N . LEU A 1 219 ? -4.511 -2.573 14.074 1.00 98.75 219 LEU A N 1
ATOM 1649 C CA . LEU A 1 219 ? -3.949 -2.125 12.795 1.00 98.75 219 LEU A CA 1
ATOM 1650 C C . LEU A 1 219 ? -2.437 -1.834 12.878 1.00 98.75 219 LEU A C 1
ATOM 1652 O O . LEU A 1 219 ? -1.713 -1.993 11.899 1.00 98.75 219 LEU A O 1
ATOM 1656 N N . GLY A 1 220 ? -1.913 -1.495 14.057 1.00 98.62 220 GLY A N 1
ATOM 1657 C CA . GLY A 1 220 ? -0.468 -1.489 14.298 1.00 98.62 220 GLY A CA 1
ATOM 1658 C C . GLY A 1 220 ? 0.153 -2.894 14.255 1.00 98.62 220 GLY A C 1
ATOM 1659 O O . GLY A 1 220 ? 1.263 -3.069 13.754 1.00 98.62 220 GLY A O 1
ATOM 1660 N N . ALA A 1 221 ? -0.577 -3.912 14.724 1.00 98.62 221 ALA A N 1
ATOM 1661 C CA . ALA A 1 221 ? -0.140 -5.311 14.779 1.00 98.62 221 ALA A CA 1
ATOM 1662 C C . ALA A 1 221 ? 0.003 -5.978 13.400 1.00 98.62 221 ALA A C 1
ATOM 1664 O O . ALA A 1 221 ? 0.602 -7.048 13.312 1.00 98.62 221 ALA A O 1
ATOM 1665 N N . VAL A 1 222 ? -0.528 -5.367 12.336 1.00 98.12 222 VAL A N 1
ATOM 1666 C CA . VAL A 1 222 ? -0.425 -5.869 10.952 1.00 98.12 222 VAL A CA 1
ATOM 1667 C C . VAL A 1 222 ? 0.722 -5.219 10.165 1.00 98.12 222 VAL A C 1
ATOM 1669 O O . VAL A 1 222 ? 0.799 -5.351 8.943 1.00 98.12 222 VAL A O 1
ATOM 1672 N N . THR A 1 223 ? 1.624 -4.522 10.862 1.00 98.19 223 THR A N 1
ATOM 1673 C CA . THR A 1 223 ? 2.893 -4.031 10.307 1.00 98.19 223 THR A CA 1
ATOM 1674 C C . THR A 1 223 ? 3.927 -5.151 10.337 1.00 98.19 223 THR A C 1
ATOM 1676 O O . THR A 1 223 ? 4.243 -5.673 11.409 1.00 98.19 223 THR A O 1
ATOM 1679 N N . GLY A 1 224 ? 4.427 -5.542 9.167 1.00 96.81 224 GLY A N 1
ATOM 1680 C CA . GLY A 1 224 ? 5.426 -6.599 9.031 1.00 96.81 224 GLY A CA 1
ATOM 1681 C C . GLY A 1 224 ? 6.865 -6.092 9.085 1.00 96.81 224 GLY A C 1
ATOM 1682 O O . GLY A 1 224 ? 7.136 -4.890 9.169 1.00 96.81 224 GLY A O 1
ATOM 1683 N N . GLU A 1 225 ? 7.803 -7.030 9.013 1.00 97.00 225 GLU A N 1
ATOM 1684 C CA . GLU A 1 225 ? 9.227 -6.745 8.857 1.00 97.00 225 GLU A CA 1
ATOM 1685 C C . GLU A 1 225 ? 9.467 -6.068 7.504 1.00 97.00 225 GLU A C 1
ATOM 1687 O O . GLU A 1 225 ? 9.121 -6.615 6.459 1.00 97.00 225 GLU A O 1
ATOM 1692 N N . GLN A 1 226 ? 10.029 -4.858 7.519 1.00 96.31 226 GLN A N 1
ATOM 1693 C CA . GLN A 1 226 ? 10.275 -4.104 6.292 1.00 96.31 226 GLN A CA 1
ATOM 1694 C C . GLN A 1 226 ? 11.475 -4.688 5.532 1.00 96.31 226 GLN A C 1
ATOM 1696 O O . GLN A 1 226 ? 12.478 -5.036 6.169 1.00 96.31 226 GLN A O 1
ATOM 1701 N N . PRO A 1 227 ? 11.417 -4.774 4.190 1.00 92.25 227 PRO A N 1
ATOM 1702 C CA . PRO A 1 227 ? 12.536 -5.265 3.401 1.00 92.25 227 PRO A CA 1
ATOM 1703 C C . PRO A 1 227 ? 13.758 -4.356 3.578 1.00 92.25 227 PRO A C 1
ATOM 1705 O O . PRO A 1 227 ? 13.670 -3.130 3.500 1.00 92.25 227 PRO A O 1
ATOM 1708 N N . LEU A 1 228 ? 14.922 -4.967 3.801 1.00 95.19 228 LEU A N 1
ATOM 1709 C CA . LEU A 1 228 ? 16.201 -4.263 3.798 1.00 95.19 228 LEU A CA 1
ATOM 1710 C C . LEU A 1 228 ? 16.728 -4.226 2.367 1.00 95.19 228 LEU A C 1
ATOM 1712 O O . LEU A 1 228 ? 17.141 -5.250 1.826 1.00 95.19 228 LEU A O 1
ATOM 1716 N N . ILE A 1 229 ? 16.692 -3.042 1.762 1.00 94.19 229 ILE A N 1
ATOM 1717 C CA . ILE A 1 229 ? 17.086 -2.837 0.370 1.00 94.19 229 ILE A CA 1
ATOM 1718 C C . ILE A 1 229 ? 18.432 -2.119 0.357 1.00 94.19 229 ILE A C 1
ATOM 1720 O O . ILE A 1 229 ? 18.534 -0.953 0.743 1.00 94.19 229 ILE A O 1
ATOM 1724 N N . GLU A 1 230 ? 19.476 -2.811 -0.091 1.00 96.62 230 GLU A N 1
ATOM 1725 C CA . GLU A 1 230 ? 20.735 -2.152 -0.427 1.00 96.62 230 GLU A CA 1
ATOM 1726 C C . GLU A 1 230 ? 20.532 -1.316 -1.692 1.00 96.62 230 GLU A C 1
ATOM 1728 O O . GLU A 1 230 ? 20.055 -1.814 -2.713 1.00 96.62 230 GLU A O 1
ATOM 1733 N N . HIS A 1 231 ? 20.865 -0.026 -1.624 1.00 95.56 231 HIS A N 1
ATOM 1734 C CA . HIS A 1 231 ? 20.682 0.861 -2.766 1.00 95.56 231 HIS A CA 1
ATOM 1735 C C . HIS A 1 231 ? 21.586 0.414 -3.926 1.00 95.56 231 HIS A C 1
ATOM 1737 O O . HIS A 1 231 ? 22.801 0.295 -3.728 1.00 95.56 231 HIS A O 1
ATOM 1743 N N . PRO A 1 232 ? 21.047 0.216 -5.142 1.00 95.12 232 PRO A N 1
ATOM 1744 C CA . PRO A 1 232 ? 21.850 -0.235 -6.265 1.00 95.12 232 PRO A CA 1
ATOM 1745 C C . PRO A 1 232 ? 22.861 0.837 -6.676 1.00 95.12 232 PRO A C 1
ATOM 1747 O O . PRO A 1 232 ? 22.582 2.040 -6.637 1.00 95.12 232 PRO A O 1
ATOM 1750 N N . ILE A 1 233 ? 24.036 0.399 -7.121 1.00 97.88 233 ILE A N 1
ATOM 1751 C CA . ILE A 1 233 ? 24.951 1.259 -7.869 1.00 97.88 233 ILE A CA 1
ATOM 1752 C C . ILE A 1 233 ? 24.500 1.206 -9.325 1.00 97.88 233 ILE A C 1
ATOM 1754 O O . ILE A 1 233 ? 24.613 0.169 -9.972 1.00 97.88 233 ILE A O 1
ATOM 1758 N N . LEU A 1 234 ? 23.913 2.302 -9.802 1.00 97.75 234 LEU A N 1
ATOM 1759 C CA . LEU A 1 234 ? 23.343 2.362 -11.145 1.00 97.75 234 LEU A CA 1
ATOM 1760 C C . LEU A 1 234 ? 24.444 2.456 -12.217 1.00 97.75 234 LEU A C 1
ATOM 1762 O O . LEU A 1 234 ? 25.443 3.147 -11.987 1.00 97.75 234 LEU A O 1
ATOM 1766 N N . PRO A 1 235 ? 24.231 1.853 -13.402 1.00 97.81 235 PRO A N 1
ATOM 1767 C CA . PRO A 1 235 ? 25.111 2.018 -14.552 1.00 97.81 235 PRO A CA 1
ATOM 1768 C C . PRO A 1 235 ? 25.361 3.480 -14.927 1.00 97.81 235 PRO A C 1
ATOM 1770 O O . PRO A 1 235 ? 24.476 4.336 -14.849 1.00 97.81 235 PRO A O 1
ATOM 1773 N N . VAL A 1 236 ? 26.579 3.772 -15.382 1.00 97.69 236 VAL A N 1
ATOM 1774 C CA . VAL A 1 236 ? 26.961 5.121 -15.820 1.00 97.69 236 VAL A CA 1
ATOM 1775 C C . VAL A 1 236 ? 26.410 5.401 -17.221 1.00 97.69 236 VAL A C 1
ATOM 1777 O O . VAL A 1 236 ? 26.581 4.599 -18.139 1.00 97.69 236 VAL A O 1
ATOM 1780 N N . ARG A 1 237 ? 25.805 6.582 -17.412 1.00 98.06 237 ARG A N 1
ATOM 1781 C CA . ARG A 1 237 ? 25.352 7.043 -18.735 1.00 98.06 237 ARG A CA 1
ATOM 1782 C C . ARG A 1 237 ? 26.496 7.119 -19.751 1.00 98.06 237 ARG A C 1
ATOM 1784 O O . ARG A 1 237 ? 27.626 7.476 -19.413 1.00 98.06 237 ARG A O 1
ATOM 1791 N N . THR A 1 238 ? 26.173 6.907 -21.018 1.00 98.06 238 THR A N 1
ATOM 1792 C CA . THR A 1 238 ? 27.100 7.070 -22.142 1.00 98.06 238 THR A CA 1
ATOM 1793 C C . THR A 1 238 ? 26.777 8.335 -22.942 1.00 98.06 238 THR A C 1
ATOM 1795 O O . THR A 1 238 ? 25.916 9.140 -22.570 1.00 98.06 238 THR A O 1
ATOM 1798 N N . GLN A 1 239 ? 27.501 8.553 -24.043 1.00 97.31 239 GLN A N 1
ATOM 1799 C CA . GLN A 1 239 ? 27.192 9.636 -24.982 1.00 97.31 239 GLN A CA 1
ATOM 1800 C C . GLN A 1 239 ? 25.898 9.380 -25.768 1.00 97.31 239 GLN A C 1
ATOM 1802 O O . GLN A 1 239 ? 25.289 10.337 -26.235 1.00 97.31 239 GLN A O 1
ATOM 1807 N N . GLU A 1 240 ? 25.482 8.118 -25.890 1.00 96.62 240 GLU A N 1
ATOM 1808 C CA . GLU A 1 240 ? 24.280 7.697 -26.618 1.00 96.62 240 GLU A CA 1
ATOM 1809 C C . GLU A 1 240 ? 23.022 7.758 -25.742 1.00 96.62 240 GLU A C 1
ATOM 1811 O O . GLU A 1 240 ? 21.909 7.737 -26.262 1.00 96.62 240 GLU A O 1
ATOM 1816 N N . THR A 1 241 ? 23.182 7.871 -24.418 1.00 97.88 241 THR A N 1
ATOM 1817 C CA . THR A 1 241 ? 22.061 8.006 -23.485 1.00 97.88 241 THR A CA 1
ATOM 1818 C C . THR A 1 241 ? 21.285 9.298 -23.755 1.00 97.88 241 THR A C 1
ATOM 1820 O O . THR A 1 241 ? 21.902 10.375 -23.674 1.00 97.88 241 THR A O 1
ATOM 1823 N N . PRO A 1 242 ? 19.958 9.220 -24.012 1.00 97.06 242 PRO A N 1
ATOM 1824 C CA . PRO A 1 242 ? 19.096 10.388 -24.142 1.00 97.06 242 PRO A CA 1
ATOM 1825 C C . PRO A 1 242 ? 19.308 11.378 -22.995 1.00 97.06 242 PRO A C 1
ATOM 1827 O O . PRO A 1 242 ? 19.522 10.999 -21.840 1.00 97.06 242 PRO A O 1
ATOM 1830 N N . LEU A 1 243 ? 19.314 12.670 -23.322 1.00 95.94 243 LEU A N 1
ATOM 1831 C CA . LEU A 1 243 ? 19.494 13.709 -22.313 1.00 95.94 243 LEU A CA 1
ATOM 1832 C C . LEU A 1 243 ? 18.213 13.868 -21.485 1.00 95.94 243 LEU A C 1
ATOM 1834 O O . LEU A 1 243 ? 17.122 13.755 -22.043 1.00 95.94 243 LEU A O 1
ATOM 1838 N N . PRO A 1 244 ? 18.325 14.203 -20.187 1.00 94.19 244 PRO A N 1
ATOM 1839 C CA . PRO A 1 244 ? 17.163 14.579 -19.397 1.00 94.19 244 PRO A CA 1
ATOM 1840 C C . PRO A 1 244 ? 16.409 15.740 -20.053 1.00 94.19 244 PRO A C 1
ATOM 1842 O O . PRO A 1 244 ? 17.016 16.750 -20.417 1.00 94.19 244 PRO A O 1
ATOM 1845 N N . ALA A 1 245 ? 15.089 15.608 -20.147 1.00 87.00 245 ALA A N 1
ATOM 1846 C CA . ALA A 1 245 ? 14.179 16.668 -20.562 1.00 87.00 245 ALA A CA 1
ATOM 1847 C C . ALA A 1 245 ? 13.304 17.064 -19.361 1.00 87.00 245 ALA A C 1
ATOM 1849 O O . ALA A 1 245 ? 12.151 16.643 -19.289 1.00 87.00 245 ALA A O 1
ATOM 1850 N N . PRO A 1 246 ? 13.854 17.795 -18.369 1.00 78.44 246 PRO A N 1
ATOM 1851 C CA . PRO A 1 246 ? 13.051 18.255 -17.247 1.00 78.44 246 PRO A CA 1
ATOM 1852 C C . PRO A 1 246 ? 11.955 19.186 -17.772 1.00 78.44 246 PRO A C 1
ATOM 1854 O O . PRO A 1 246 ? 12.244 20.106 -18.543 1.00 78.44 246 PRO A O 1
ATOM 1857 N N . MET A 1 247 ? 10.714 18.896 -17.380 1.00 58.34 247 MET A N 1
ATOM 1858 C CA . MET A 1 247 ? 9.560 19.774 -17.592 1.00 58.34 247 MET A CA 1
ATOM 1859 C C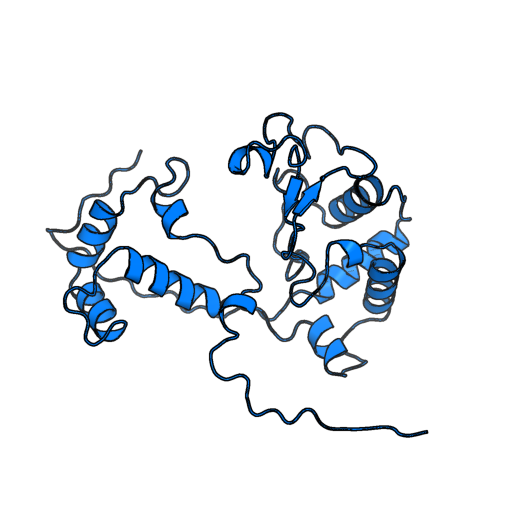 . MET A 1 247 ? 9.689 21.057 -16.770 1.00 58.34 247 MET A C 1
ATOM 1861 O O . MET A 1 247 ? 10.226 20.985 -15.639 1.00 58.34 247 MET A O 1
#

Secondary structure (DSSP, 8-state):
--------S----SS-GGG--SSPPP-HHHHHH-TTTT---HHHHHHHHHT-HHHHHHHHHHSTT-S---SHHHHHHHHHHHHTT------HHHHHHTT-TTSS-HHHHHHHHHHHHHTGGGTS-TTTTS-S-EEETTSSSPPPTTTS-TT--BTHHHH--GGGTTEEEPPP-TTGGGSPSBSTT--B--HHHHHHHHHHHHH-----HHHHHHHHHHHHHT--PPP--PPP-PPPP-SSSPPP---

pLDDT: mean 87.16, std 19.65, range [24.42, 98.88]

Foldseek 3Di:
DDDDDDDDPDDPPDPCLVVQQLDDQDQPQVQCCDCVHNNHDQVLQLLQQVQFVVSVVVQCVVDPPDPCSSGSVNVRVVVSVVSSVFGFPDFLVNVVVVPPVPSADPLLVLLVVLCVVLPLQVAQDDPQRWQPDKDAFQQPHHDDCLQPPQVPQECCVVPVDPVSGNIHGGDRLQQVVPDADDHPSRPRGDQLVVVQSCSCRPRVDGDDPSNSSSNVSNSNRRYGHGDDDDDDPDGDGDPSRDDDDDD

Radius of gyration: 22.27 Å; chains: 1; bounding box: 52×55×54 Å

Sequence (247 aa):
MKLVPLLTATSLALSALPAMAQTAAIDSSALVQASVEMSNTPDELVKTIASMPEYVEAFQNAFPGENDPVNFDNFAAAIEQFEATLITPNSPFDRFLAGDDSAMSEQQMRGLQAFMETGCTACHYGINLGGQDYYPFGLVAKPGAEILPAGDTGRFEVTNTVDDEYVFRAAPLRNVALTAPYFHSGVVWDLREAVQIMSSSQLGTELNEAQVDDIVAFLGAVTGEQPLIEHPILPVRTQETPLPAPM